Protein AF-A0A8D8S322-F1 (afdb_monomer_lite)

Foldseek 3Di:
DPDQEAEEAQVCVVCVVVVVVVCVVVVHDDHHYDHAYFEAAPVGHGDDPVDDDLDVVCVVVQVADPQLSVLLPCLFQFFAPPVDPDVADDGDDPVRCVVGGDPVGGDPYHHYHDCVCSLVSLLNVLVCCLPPNDPVSLVVLLVVLVVLLCVLPVPDDWDSDSVLSSVVSNVCSVPGSGSNVCCDLQNVLLGDFADPVLLVVDDLVLLPLLVVVLVLLVPDPDQALVSVPVSLVVSCVVVVHDSVSSQQNLCSLRRSDRDHDGSSHSRHSNDSVSSSVSSVVSVVVSVVVVVVVVVD

Radius of gyration: 27.79 Å; chains: 1; bounding box: 61×38×92 Å

InterPro domains:
  IPR008925 Aminoacyl-tRNA synthetase, class I, anticodon-binding superfamily [SSF48163] (94-283)
  IPR014729 Rossmann-like alpha/beta/alpha sandwich fold [G3DSA:3.40.50.620] (1-129)
  IPR020058 Glutamyl/glutaminyl-tRNA synthetase, class Ib, catalytic domain [PF00749] (1-114)
  IPR020751 Aminoacyl-tRNA synthetase, class I, anticodon-binding domain, subdomain 2 [G3DSA:1.10.10.350] (192-294)
  IPR045462 Aminoacyl-tRNA synthetase, class I, anticodon-binding [PF19269] (141-282)
  IPR049940 Glutamyl-Q tRNA(Asp) synthetase/Glutamate--tRNA ligase [PTHR43311] (1-284)

Structure (mmCIF, N/CA/C/O backbone):
data_AF-A0A8D8S322-F1
#
_entry.id   AF-A0A8D8S322-F1
#
loop_
_atom_site.group_PDB
_atom_site.id
_atom_site.type_symbol
_atom_site.label_atom_id
_atom_site.label_alt_id
_atom_site.label_comp_id
_atom_site.label_asym_id
_atom_site.label_entity_id
_atom_site.label_seq_id
_atom_site.pdbx_PDB_ins_code
_atom_site.Cartn_x
_atom_site.Cartn_y
_atom_site.Cartn_z
_atom_site.occupancy
_atom_site.B_iso_or_equiv
_atom_site.auth_seq_id
_atom_site.auth_comp_id
_atom_site.auth_asym_id
_atom_site.auth_atom_id
_atom_site.pdbx_PDB_model_num
ATOM 1 N N . MET A 1 1 ? -13.859 -10.428 39.438 1.00 91.06 1 MET A N 1
ATOM 2 C CA . MET A 1 1 ? -13.304 -9.471 38.452 1.00 91.06 1 MET A CA 1
ATOM 3 C C . MET A 1 1 ? -13.645 -8.008 38.759 1.00 91.06 1 MET A C 1
ATOM 5 O O . MET A 1 1 ? -12.957 -7.163 38.216 1.00 91.06 1 MET A O 1
ATOM 9 N N . ASN A 1 2 ? -14.634 -7.681 39.616 1.00 92.88 2 ASN A N 1
ATOM 10 C CA . ASN A 1 2 ? -14.935 -6.296 40.049 1.00 92.88 2 ASN A CA 1
ATOM 11 C C . ASN A 1 2 ? -15.046 -5.285 38.895 1.00 92.88 2 ASN A C 1
ATOM 13 O O . ASN A 1 2 ? -14.464 -4.204 38.933 1.00 92.88 2 ASN A O 1
ATOM 17 N N . ILE A 1 3 ? -15.781 -5.664 37.848 1.00 96.81 3 ILE A N 1
ATOM 18 C CA . ILE A 1 3 ? -15.959 -4.835 36.656 1.00 96.81 3 ILE A CA 1
ATOM 19 C C . ILE A 1 3 ? -16.652 -3.525 37.045 1.00 96.81 3 ILE A C 1
ATOM 21 O O . ILE A 1 3 ? -17.716 -3.559 37.659 1.00 96.81 3 ILE A O 1
ATOM 25 N N . SER A 1 4 ? -16.054 -2.388 36.682 1.00 96.75 4 SER A N 1
ATOM 26 C CA . SER A 1 4 ? -16.573 -1.047 36.991 1.00 96.75 4 SER A CA 1
ATOM 27 C C . SER A 1 4 ? -17.432 -0.462 35.866 1.00 96.75 4 SER A C 1
ATOM 29 O O . SER A 1 4 ? -18.393 0.259 36.136 1.00 96.75 4 SER A O 1
ATOM 31 N N . HIS A 1 5 ? -17.114 -0.799 34.612 1.00 96.31 5 HIS A N 1
ATOM 32 C CA . HIS A 1 5 ? -17.797 -0.324 33.410 1.00 96.31 5 HIS A CA 1
ATOM 33 C C . HIS A 1 5 ? -18.053 -1.494 32.458 1.00 96.31 5 HIS A C 1
ATOM 35 O O . HIS A 1 5 ? -17.174 -2.323 32.230 1.00 96.31 5 HIS A O 1
ATOM 41 N N . VAL A 1 6 ? -19.256 -1.555 31.896 1.00 96.12 6 VAL A N 1
ATOM 42 C CA . VAL A 1 6 ? -19.660 -2.545 30.896 1.00 96.12 6 VAL A CA 1
ATOM 43 C C . VAL A 1 6 ? -20.082 -1.803 29.637 1.00 96.12 6 VAL A C 1
ATOM 45 O O . VAL A 1 6 ? -21.172 -1.231 29.587 1.00 96.12 6 VAL A O 1
ATOM 48 N N . LEU A 1 7 ? -19.218 -1.834 28.623 1.00 93.88 7 LEU A N 1
ATOM 49 C CA . LEU A 1 7 ? -19.505 -1.350 27.275 1.00 93.88 7 LEU A CA 1
ATOM 50 C C . LEU A 1 7 ? -19.943 -2.547 26.429 1.00 93.88 7 LEU A C 1
ATOM 52 O O . LEU A 1 7 ? -19.224 -3.543 26.341 1.00 93.88 7 LEU A O 1
ATOM 56 N N . ARG A 1 8 ? -21.137 -2.488 25.840 1.00 94.12 8 ARG A N 1
ATOM 57 C CA . ARG A 1 8 ? -21.688 -3.585 25.024 1.00 94.12 8 ARG A CA 1
ATOM 58 C C . ARG A 1 8 ? -22.629 -3.063 23.950 1.00 94.12 8 ARG A C 1
ATOM 60 O O . ARG A 1 8 ? -23.122 -1.954 24.072 1.00 94.12 8 ARG A O 1
ATOM 67 N N . GLY A 1 9 ? -22.915 -3.866 22.929 1.00 91.56 9 GLY A N 1
ATOM 68 C CA . GLY A 1 9 ? -23.858 -3.478 21.876 1.00 91.56 9 GLY A CA 1
ATOM 69 C C . GLY A 1 9 ? -25.265 -3.170 22.407 1.00 91.56 9 GLY A C 1
ATOM 70 O O . GLY A 1 9 ? -25.725 -3.775 23.386 1.00 91.56 9 GLY A O 1
ATOM 71 N N . VAL A 1 10 ? -25.946 -2.226 21.757 1.00 93.00 10 VAL A N 1
ATOM 72 C CA . VAL A 1 10 ? -27.301 -1.763 22.096 1.00 93.00 10 VAL A CA 1
ATOM 73 C C . VAL A 1 10 ? -28.349 -2.876 22.073 1.00 93.00 10 VAL A C 1
ATOM 75 O O . VAL A 1 10 ? -29.334 -2.804 22.805 1.00 93.00 10 VAL A O 1
ATOM 78 N N . GLU A 1 11 ? -28.107 -3.983 21.365 1.00 91.38 11 GLU A N 1
ATOM 79 C CA . GLU A 1 11 ? -28.966 -5.172 21.430 1.00 91.38 11 GLU A CA 1
ATOM 80 C C . GLU A 1 11 ? -29.132 -5.727 22.857 1.00 91.38 11 GLU A C 1
ATOM 82 O O . GLU A 1 11 ? -30.150 -6.338 23.183 1.00 91.38 11 GLU A O 1
ATOM 87 N N . TRP A 1 12 ? -28.163 -5.478 23.741 1.00 95.00 12 TRP A N 1
ATOM 88 C CA . TRP A 1 12 ? -28.201 -5.914 25.133 1.00 95.00 12 TRP A CA 1
ATOM 89 C C . TRP A 1 12 ? -28.866 -4.901 26.069 1.00 95.00 12 TRP A C 1
ATOM 91 O O . TRP A 1 12 ? -28.942 -5.137 27.276 1.00 95.00 12 TRP A O 1
ATOM 101 N N . GLN A 1 13 ? -29.356 -3.768 25.562 1.00 95.00 13 GLN A N 1
ATOM 102 C CA . GLN A 1 13 ? -29.990 -2.745 26.393 1.00 95.00 13 GLN A CA 1
ATOM 103 C C . GLN A 1 13 ? -31.206 -3.297 27.136 1.00 95.00 13 GLN A C 1
ATOM 105 O O . GLN A 1 13 ? -31.307 -3.118 28.353 1.00 95.00 13 GLN A O 1
ATOM 110 N N . ILE A 1 14 ? -32.035 -4.084 26.447 1.00 94.94 14 ILE A N 1
ATOM 111 C CA . ILE A 1 14 ? -33.256 -4.701 26.985 1.00 94.94 14 ILE A CA 1
ATOM 112 C C . ILE A 1 14 ? -32.956 -5.625 28.179 1.00 94.94 14 ILE A C 1
ATOM 114 O O . ILE A 1 14 ? -33.753 -5.713 29.112 1.00 94.94 14 ILE A O 1
ATOM 118 N N . SER A 1 15 ? -31.798 -6.298 28.205 1.00 96.81 15 SER A N 1
ATOM 119 C CA . SER A 1 15 ? -31.434 -7.204 29.308 1.00 96.81 15 SER A CA 1
ATOM 120 C C . SER A 1 15 ? -30.826 -6.493 30.521 1.00 96.81 15 SER A C 1
ATOM 122 O O . SER A 1 15 ? -30.693 -7.101 31.584 1.00 96.81 15 SER A O 1
ATOM 124 N N . THR A 1 16 ? -30.470 -5.210 30.404 1.00 97.19 16 THR A N 1
ATOM 125 C CA . THR A 1 16 ? -29.796 -4.453 31.476 1.00 97.19 16 THR A CA 1
ATOM 126 C C . THR A 1 16 ? -30.646 -4.364 32.738 1.00 97.19 16 THR A C 1
ATOM 128 O O . THR A 1 16 ? -30.125 -4.532 33.836 1.00 97.19 16 THR A O 1
ATOM 131 N N . THR A 1 17 ? -31.961 -4.182 32.598 1.00 96.06 17 THR A N 1
ATOM 132 C CA . THR A 1 17 ? -32.891 -4.135 33.737 1.00 96.06 17 THR A CA 1
ATOM 133 C C . THR A 1 17 ? -32.863 -5.436 34.538 1.00 96.06 17 THR A C 1
ATOM 135 O O . THR A 1 17 ? -32.777 -5.400 35.764 1.00 96.06 17 THR A O 1
ATOM 138 N N . LYS A 1 18 ? -32.825 -6.588 33.856 1.00 97.25 18 LYS A N 1
ATOM 139 C CA . LYS A 1 18 ? -32.681 -7.906 34.493 1.00 97.25 18 LYS A CA 1
ATOM 140 C C . LYS A 1 18 ? -31.352 -8.022 35.237 1.00 97.25 18 LYS A C 1
ATOM 142 O O . LYS A 1 18 ? -31.334 -8.472 36.377 1.00 97.25 18 LYS A O 1
ATOM 147 N N . HIS A 1 19 ? -30.252 -7.574 34.630 1.00 97.00 19 HIS A N 1
ATOM 148 C CA . HIS A 1 19 ? -28.936 -7.602 35.274 1.00 97.00 19 HIS A CA 1
ATOM 149 C C . HIS A 1 19 ? -28.926 -6.744 36.546 1.00 97.00 19 HIS A C 1
ATOM 151 O O . HIS A 1 19 ? -28.475 -7.211 37.585 1.00 97.00 19 HIS A O 1
ATOM 157 N N . ILE A 1 20 ? -29.486 -5.530 36.502 1.00 97.00 20 ILE A N 1
ATOM 158 C CA . ILE A 1 20 ? -29.587 -4.642 37.672 1.00 97.00 20 ILE A CA 1
ATOM 159 C C . ILE A 1 20 ? -30.370 -5.309 38.813 1.00 97.00 20 ILE A C 1
ATOM 161 O O . ILE A 1 20 ? -29.964 -5.202 39.968 1.00 97.00 20 ILE A O 1
ATOM 165 N N . LEU A 1 21 ? -31.466 -6.016 38.515 1.00 97.50 21 LEU A N 1
ATOM 166 C CA . LEU A 1 21 ? -32.222 -6.759 39.531 1.00 97.50 21 LEU A CA 1
ATOM 167 C C . LEU A 1 21 ? -31.395 -7.889 40.158 1.00 97.50 21 LEU A C 1
ATOM 169 O O . LEU A 1 21 ? -31.464 -8.081 41.368 1.00 97.50 21 LEU A O 1
ATOM 173 N N . ILE A 1 22 ? -30.578 -8.586 39.366 1.00 97.81 22 ILE A N 1
ATOM 174 C CA . ILE A 1 22 ? -29.665 -9.624 39.865 1.00 97.81 22 ILE A CA 1
ATOM 175 C C . ILE A 1 22 ? -28.613 -9.014 40.803 1.00 97.81 22 ILE A C 1
ATOM 177 O O . ILE A 1 22 ? -28.421 -9.528 41.902 1.00 97.81 22 ILE A O 1
ATOM 181 N N . TYR A 1 23 ? -27.985 -7.891 40.426 1.00 97.69 23 TYR A N 1
ATOM 182 C CA . TYR A 1 23 ? -27.053 -7.174 41.309 1.00 97.69 23 TYR A CA 1
ATOM 183 C C . TYR A 1 23 ? -27.718 -6.809 42.642 1.00 97.69 23 TYR A C 1
ATOM 185 O O . TYR A 1 23 ? -27.159 -7.085 43.700 1.00 97.69 23 TYR A O 1
ATOM 193 N N . LYS A 1 24 ? -28.947 -6.276 42.602 1.00 97.00 24 LYS A N 1
ATOM 194 C CA . LYS A 1 24 ? -29.718 -5.949 43.811 1.00 97.00 24 LYS A CA 1
ATOM 195 C C . LYS A 1 24 ? -30.016 -7.176 44.674 1.00 97.00 24 LYS A C 1
ATOM 197 O O . LYS A 1 24 ? -29.873 -7.089 45.888 1.00 97.00 24 LYS A O 1
ATOM 202 N N . ALA A 1 25 ? -30.399 -8.302 44.071 1.00 98.31 25 ALA A N 1
ATOM 203 C CA . ALA A 1 25 ? -30.714 -9.533 44.797 1.00 98.31 25 ALA A CA 1
ATOM 204 C C . ALA A 1 25 ? -29.508 -10.081 45.575 1.00 98.31 25 ALA A C 1
ATOM 206 O O . ALA A 1 25 ? -29.666 -10.585 46.682 1.00 98.31 25 ALA A O 1
ATOM 207 N N . PHE A 1 26 ? -28.303 -9.931 45.023 1.00 97.81 26 PHE A N 1
ATOM 208 C CA . PHE A 1 26 ? -27.061 -10.305 45.700 1.00 97.81 26 PHE A CA 1
ATOM 209 C C . PHE A 1 26 ? -26.483 -9.204 46.606 1.00 97.81 26 PHE A C 1
ATOM 211 O O . PHE A 1 26 ? -25.433 -9.407 47.212 1.00 97.81 26 PHE A O 1
ATOM 218 N N . GLY A 1 27 ? -27.137 -8.040 46.712 1.00 97.44 27 GLY A N 1
ATOM 219 C CA . GLY A 1 27 ? -26.631 -6.902 47.488 1.00 97.44 27 GLY A CA 1
ATOM 220 C C . GLY A 1 27 ? -25.365 -6.270 46.898 1.00 97.44 27 GLY A C 1
ATOM 221 O O . GLY A 1 27 ? -24.558 -5.698 47.626 1.00 97.44 27 GLY A O 1
ATOM 222 N N . TRP A 1 28 ? -25.155 -6.395 45.587 1.00 97.44 28 TRP A N 1
ATOM 223 C CA . TRP A 1 28 ? -23.981 -5.883 44.883 1.00 97.44 28 TRP A CA 1
ATOM 224 C C . TRP A 1 28 ? -24.264 -4.549 44.189 1.00 97.44 28 TRP A C 1
ATOM 226 O O . TRP A 1 28 ? -25.360 -4.305 43.683 1.00 97.44 28 TRP A O 1
ATOM 236 N N . ASN A 1 29 ? -23.231 -3.711 44.080 1.00 96.06 29 ASN A N 1
ATOM 237 C CA . ASN A 1 29 ? -23.294 -2.490 43.281 1.00 96.06 29 ASN A CA 1
ATOM 238 C C . ASN A 1 29 ? -23.127 -2.827 41.790 1.00 96.06 29 ASN A C 1
ATOM 240 O O . ASN A 1 29 ? -22.116 -3.435 41.423 1.00 96.06 29 ASN A O 1
ATOM 244 N N . PRO A 1 30 ? -24.083 -2.455 40.919 1.00 96.81 30 PRO A N 1
ATOM 245 C CA . PRO A 1 30 ? -23.944 -2.687 39.488 1.00 96.81 30 PRO A CA 1
ATOM 246 C C . PRO A 1 30 ? -22.848 -1.791 38.882 1.00 96.81 30 PRO A C 1
ATOM 248 O O . PRO A 1 30 ? -22.641 -0.670 39.357 1.00 96.81 30 PRO A O 1
ATOM 251 N N . PRO A 1 31 ? -22.173 -2.239 37.807 1.00 97.25 31 PRO A N 1
ATOM 252 C CA . PRO A 1 31 ? -21.260 -1.393 37.048 1.00 97.25 31 PRO A CA 1
ATOM 253 C C . PRO A 1 31 ? -22.019 -0.283 36.315 1.00 97.25 31 PRO A C 1
ATOM 255 O O . PRO A 1 31 ? -23.235 -0.355 36.115 1.00 97.25 31 PRO A O 1
ATOM 258 N N . LYS A 1 32 ? -21.283 0.717 35.826 1.00 96.06 32 LYS A N 1
ATOM 259 C CA . LYS A 1 32 ? -21.826 1.653 34.837 1.00 96.06 32 LYS A CA 1
ATOM 260 C C . LYS A 1 32 ? -21.990 0.929 33.502 1.00 96.06 32 LYS A C 1
ATOM 262 O O . LYS A 1 32 ? -21.064 0.265 33.044 1.00 96.06 32 LYS A O 1
ATOM 267 N N . PHE A 1 33 ? -23.154 1.059 32.876 1.00 95.38 33 PHE A N 1
ATOM 268 C CA . PHE A 1 33 ? -23.424 0.474 31.564 1.00 95.38 33 PHE A CA 1
ATOM 269 C C . PHE A 1 33 ? -23.369 1.550 30.483 1.00 95.38 33 PHE A C 1
ATOM 271 O O . PHE A 1 33 ? -23.924 2.629 30.668 1.00 95.38 33 PHE A O 1
ATOM 278 N N . ALA A 1 34 ? -22.744 1.223 29.356 1.00 93.25 34 ALA A N 1
ATOM 279 C CA . ALA A 1 34 ? -22.799 2.002 28.127 1.00 93.25 34 ALA A CA 1
ATOM 280 C C . ALA A 1 34 ? -23.154 1.071 26.960 1.00 93.25 34 ALA A C 1
ATOM 282 O O . ALA A 1 34 ? -22.600 -0.027 26.825 1.00 93.25 34 ALA A O 1
ATOM 283 N N . HIS A 1 35 ? -24.113 1.500 26.142 1.00 93.12 35 HIS A N 1
ATOM 284 C CA . HIS A 1 35 ? -24.676 0.705 25.056 1.00 93.12 35 HIS A CA 1
ATOM 285 C C . HIS A 1 35 ? -24.273 1.300 23.714 1.00 93.12 35 HIS A C 1
ATOM 287 O O . HIS A 1 35 ? -24.785 2.340 23.319 1.00 93.12 35 HIS A O 1
ATOM 293 N N . LEU A 1 36 ? -23.337 0.642 23.038 1.00 91.31 36 LEU A N 1
ATOM 294 C CA . LEU A 1 36 ? -22.763 1.106 21.781 1.00 91.31 36 LEU A CA 1
ATOM 295 C C . LEU A 1 36 ? -23.751 0.872 20.627 1.00 91.31 36 LEU A C 1
ATOM 297 O O . LEU A 1 36 ? -24.344 -0.215 20.557 1.00 91.31 36 LEU A O 1
ATOM 301 N N . PRO A 1 37 ? -23.933 1.845 19.720 1.00 89.19 37 PRO A N 1
ATOM 302 C CA . PRO A 1 37 ? -24.841 1.701 18.591 1.00 89.19 37 PRO A CA 1
ATOM 303 C C . PRO A 1 37 ? -24.357 0.627 17.607 1.00 89.19 37 PRO A C 1
ATOM 305 O O . PRO A 1 37 ? -23.216 0.163 17.654 1.00 89.19 37 PRO A O 1
ATOM 308 N N . LEU A 1 38 ? -25.235 0.219 16.690 1.00 89.31 38 LEU A N 1
ATOM 309 C CA . LE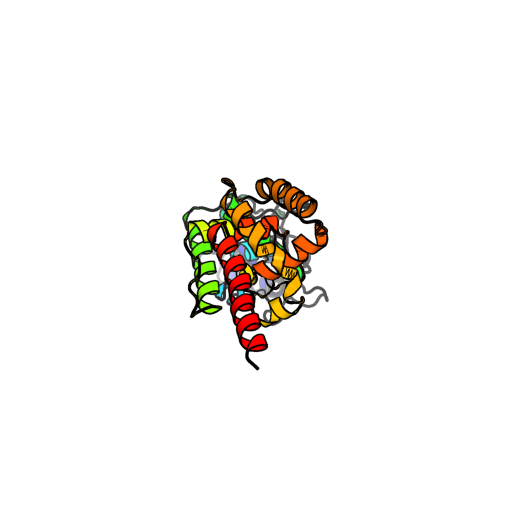U A 1 38 ? -24.898 -0.799 15.700 1.00 89.31 38 LEU A CA 1
ATOM 310 C C . LEU A 1 38 ? -24.081 -0.217 14.544 1.00 89.31 38 LEU A C 1
ATOM 312 O O . LEU A 1 38 ? -24.321 0.896 14.073 1.00 89.31 38 LEU A O 1
ATOM 316 N N . LEU A 1 39 ? -23.180 -1.042 14.019 1.00 87.19 39 LEU A N 1
ATOM 317 C CA . LEU A 1 39 ? -22.643 -0.866 12.677 1.00 87.19 39 LEU A CA 1
ATOM 318 C C . LEU A 1 39 ? -23.604 -1.502 11.670 1.00 87.19 39 LEU A C 1
ATOM 320 O O . LEU A 1 39 ? -24.051 -2.645 11.836 1.00 87.19 39 LEU A O 1
ATOM 324 N N . LEU A 1 40 ? -23.937 -0.745 10.633 1.00 88.38 40 LEU A N 1
ATOM 325 C CA . LEU A 1 40 ? -24.871 -1.123 9.583 1.00 88.38 40 LEU A CA 1
ATOM 326 C C . LEU A 1 40 ? -24.141 -1.231 8.248 1.00 88.38 40 LEU A C 1
ATOM 328 O O . LEU A 1 40 ? -23.197 -0.498 7.974 1.00 88.38 40 LEU A O 1
ATOM 332 N N . ASN A 1 41 ? -24.631 -2.104 7.387 1.00 86.50 41 ASN A N 1
ATOM 333 C CA . ASN A 1 41 ? -24.283 -2.127 5.976 1.00 86.50 41 ASN A CA 1
ATOM 334 C C . ASN A 1 41 ? -24.853 -0.880 5.272 1.00 86.50 41 ASN A C 1
ATOM 336 O O . ASN A 1 41 ? -25.769 -0.218 5.773 1.00 86.50 41 ASN A O 1
ATOM 340 N N . LEU A 1 42 ? -24.385 -0.592 4.055 1.00 86.75 42 LEU A N 1
ATOM 341 C CA . LEU A 1 42 ? -24.898 0.521 3.241 1.00 86.75 42 LEU A CA 1
ATOM 342 C C . LEU A 1 42 ? -26.421 0.450 3.004 1.00 86.75 42 LEU A C 1
ATOM 344 O O . LEU A 1 42 ? -27.111 1.477 3.036 1.00 86.75 42 LEU A O 1
ATOM 348 N N . ASN A 1 43 ? -26.955 -0.768 2.859 1.00 88.81 43 ASN A N 1
ATOM 349 C CA . ASN A 1 43 ? -28.387 -1.061 2.716 1.00 88.81 43 ASN A CA 1
ATOM 350 C C . ASN A 1 43 ? -29.193 -0.918 4.033 1.00 88.81 43 ASN A C 1
ATOM 352 O O . ASN A 1 43 ? -30.408 -1.083 4.020 1.00 88.81 43 ASN A O 1
ATOM 356 N N . GLY A 1 44 ? -28.539 -0.623 5.163 1.00 86.81 44 GLY A N 1
ATOM 357 C CA . GLY A 1 44 ? -29.164 -0.448 6.476 1.00 86.81 44 GLY A CA 1
ATOM 358 C C . GLY A 1 44 ? -29.341 -1.725 7.304 1.00 86.81 44 GLY A C 1
ATOM 359 O O . GLY A 1 44 ? -29.774 -1.627 8.450 1.00 86.81 44 GLY A O 1
ATOM 360 N N . THR A 1 45 ? -28.997 -2.911 6.790 1.00 87.50 45 THR A N 1
ATOM 361 C CA . THR A 1 45 ? -29.015 -4.142 7.600 1.00 87.50 45 THR A CA 1
ATOM 362 C C . THR A 1 45 ? -27.837 -4.183 8.571 1.00 87.50 45 THR A C 1
ATOM 364 O O . THR A 1 45 ? -26.820 -3.535 8.342 1.00 87.50 45 THR A O 1
ATOM 367 N N . LYS A 1 46 ? -27.934 -4.962 9.657 1.00 85.19 46 LYS A N 1
ATOM 368 C CA . LYS A 1 46 ? -26.821 -5.137 10.609 1.00 85.19 46 LYS A CA 1
ATOM 369 C C . LYS A 1 46 ? -25.573 -5.659 9.882 1.00 85.19 46 LYS A C 1
ATOM 371 O O . LYS A 1 46 ? -25.669 -6.603 9.093 1.00 85.19 46 LYS A O 1
ATOM 376 N N . LEU A 1 47 ? -24.409 -5.066 10.152 1.00 81.06 47 LEU A N 1
ATOM 377 C CA . LEU A 1 47 ? -23.130 -5.585 9.663 1.00 81.06 47 LEU A CA 1
ATOM 378 C C . LEU A 1 47 ? -22.922 -6.995 10.234 1.00 81.06 47 LEU A C 1
ATOM 380 O O . LEU A 1 47 ? -23.035 -7.211 11.444 1.00 81.06 47 LEU A O 1
ATOM 384 N N . SER A 1 48 ? -22.679 -7.977 9.367 1.00 70.81 48 SER A N 1
ATOM 385 C CA . SER A 1 48 ? -22.543 -9.380 9.767 1.00 70.81 48 SER A CA 1
ATOM 386 C C . SER A 1 48 ? -21.227 -9.964 9.266 1.00 70.81 48 SER A C 1
ATOM 388 O O . SER A 1 48 ? -20.769 -9.617 8.182 1.00 70.81 48 SER A O 1
ATOM 390 N N . LYS A 1 49 ? -20.662 -10.915 10.022 1.00 61.56 49 LYS A N 1
ATOM 391 C CA . LYS A 1 49 ? -19.399 -11.616 9.703 1.00 61.56 49 LYS A CA 1
ATOM 392 C C . LYS A 1 49 ? -19.371 -12.304 8.329 1.00 61.56 49 LYS A C 1
ATOM 394 O O . LYS A 1 49 ? -18.323 -12.762 7.908 1.00 61.56 49 LYS A O 1
ATOM 399 N N . ARG A 1 50 ? -20.523 -12.454 7.667 1.00 59.56 50 ARG A N 1
ATOM 400 C CA . ARG A 1 50 ? -20.658 -13.165 6.387 1.00 59.56 50 ARG A CA 1
ATOM 401 C C . ARG A 1 50 ? -20.596 -12.237 5.173 1.00 59.56 50 ARG A C 1
ATOM 403 O O . ARG A 1 50 ? -20.761 -12.710 4.056 1.00 59.56 50 ARG A O 1
ATOM 410 N N . GLN A 1 51 ? -20.421 -10.934 5.384 1.00 51.16 51 GLN A N 1
ATOM 411 C CA . GLN A 1 51 ? -20.411 -9.933 4.323 1.00 51.16 51 GLN A CA 1
ATOM 412 C C . GLN A 1 51 ? -19.077 -9.177 4.309 1.00 51.16 51 GLN A C 1
ATOM 414 O O . GLN A 1 51 ? -18.965 -8.105 4.894 1.00 51.16 51 GLN A O 1
ATOM 419 N N . GLY A 1 52 ? -18.101 -9.742 3.593 1.00 55.47 52 GLY A N 1
ATOM 420 C CA . GLY A 1 52 ? -16.974 -9.002 3.020 1.00 55.47 52 GLY A CA 1
ATOM 421 C C . GLY A 1 52 ? -15.651 -9.008 3.791 1.00 55.47 52 GLY A C 1
ATOM 422 O O . GLY A 1 52 ? -15.588 -9.327 4.977 1.00 55.47 52 GLY A O 1
ATOM 423 N N . ASP A 1 53 ? -14.627 -8.610 3.035 1.00 55.50 53 ASP A N 1
ATOM 424 C CA . ASP A 1 53 ? -13.159 -8.652 3.182 1.00 55.50 53 ASP A CA 1
ATOM 425 C C . ASP A 1 53 ? -12.537 -8.051 4.464 1.00 55.50 53 ASP A C 1
ATOM 427 O O . ASP A 1 53 ? -11.339 -7.812 4.514 1.00 55.50 53 ASP A O 1
ATOM 431 N N . MET A 1 54 ? -13.308 -7.797 5.524 1.00 63.84 54 MET A N 1
ATOM 432 C CA . MET A 1 54 ? -12.829 -7.241 6.803 1.00 63.84 54 MET A CA 1
ATOM 433 C C . MET A 1 54 ? -12.777 -8.323 7.883 1.00 63.84 54 MET A C 1
ATOM 435 O O . MET A 1 54 ? -13.385 -8.206 8.953 1.00 63.84 54 MET A O 1
ATOM 439 N N . SER A 1 55 ? -12.121 -9.431 7.563 1.00 68.62 55 SER A N 1
ATOM 440 C CA . SER A 1 55 ? -12.066 -10.615 8.410 1.00 68.62 55 SER A CA 1
ATOM 441 C C . SER A 1 55 ? -10.715 -10.732 9.121 1.00 68.62 55 SER A C 1
ATOM 443 O O . SER A 1 55 ? -9.713 -10.137 8.720 1.00 68.62 55 SER A O 1
ATOM 445 N N . VAL A 1 56 ? -10.677 -11.501 10.212 1.00 70.00 56 VAL A N 1
ATOM 446 C CA . VAL A 1 56 ? -9.406 -11.820 10.889 1.00 70.00 56 VAL A CA 1
ATOM 447 C C . VAL A 1 56 ? -8.540 -12.687 9.973 1.00 70.00 56 VAL A C 1
ATOM 449 O O . VAL A 1 56 ? -7.316 -12.632 10.029 1.00 70.00 56 VAL A O 1
ATOM 452 N N . GLU A 1 57 ? -9.180 -13.457 9.100 1.00 74.81 57 GLU A N 1
ATOM 453 C CA . GLU A 1 57 ? -8.557 -14.266 8.067 1.00 74.81 57 GLU A CA 1
ATOM 454 C C . GLU A 1 57 ? -7.799 -13.393 7.056 1.00 74.81 57 GLU A C 1
ATOM 456 O O . GLU A 1 57 ? -6.631 -13.670 6.816 1.00 74.81 57 GLU A O 1
ATOM 461 N N . ALA A 1 58 ? -8.382 -12.284 6.585 1.00 72.19 58 ALA A N 1
ATOM 462 C CA . ALA A 1 58 ? -7.707 -11.336 5.690 1.00 72.19 58 ALA A CA 1
ATOM 463 C C . ALA A 1 58 ? -6.479 -10.673 6.349 1.00 72.19 58 ALA A C 1
ATOM 465 O O . ALA A 1 58 ? -5.458 -10.446 5.701 1.00 72.19 58 ALA A O 1
ATOM 466 N N . ILE A 1 59 ? -6.529 -10.421 7.665 1.00 73.69 59 ILE A N 1
ATOM 467 C CA . ILE A 1 59 ? -5.340 -10.001 8.428 1.00 73.69 59 ILE A CA 1
ATOM 468 C C . ILE A 1 59 ? -4.298 -11.124 8.466 1.00 73.69 59 ILE A C 1
ATOM 470 O O . ILE A 1 59 ? -3.112 -10.886 8.249 1.00 73.69 59 ILE A O 1
ATOM 474 N N . ARG A 1 60 ? -4.729 -12.359 8.748 1.00 70.44 60 ARG A N 1
ATOM 475 C CA . ARG A 1 60 ? -3.838 -13.524 8.840 1.00 70.44 60 ARG A CA 1
ATOM 476 C C . ARG A 1 60 ? -3.151 -13.833 7.510 1.00 70.44 60 ARG A C 1
ATOM 478 O O . ARG A 1 60 ? -2.020 -14.304 7.511 1.00 70.44 60 ARG A O 1
ATOM 485 N N . GLU A 1 61 ? -3.838 -13.590 6.403 1.00 74.06 61 GLU A N 1
ATOM 486 C CA . GLU A 1 61 ? -3.354 -13.810 5.038 1.00 74.06 61 GLU A CA 1
ATOM 487 C C . GLU A 1 61 ? -2.492 -12.645 4.521 1.00 74.06 61 GLU A C 1
ATOM 489 O O . GLU A 1 61 ? -1.938 -12.729 3.429 1.00 74.06 61 GLU A O 1
ATOM 494 N N . GLY A 1 62 ? -2.306 -11.589 5.324 1.00 70.94 62 GLY A N 1
ATOM 495 C CA . GLY A 1 62 ? -1.456 -10.447 4.981 1.00 70.94 62 GLY A CA 1
ATOM 496 C C . GLY A 1 62 ? -2.102 -9.462 4.005 1.00 70.94 62 GLY A C 1
ATOM 497 O O . GLY A 1 62 ? -1.431 -8.559 3.509 1.00 70.94 62 GLY A O 1
ATOM 498 N N . GLU A 1 63 ? -3.402 -9.600 3.743 1.00 78.31 63 GLU A N 1
ATOM 499 C CA . GLU A 1 63 ? -4.143 -8.691 2.869 1.00 78.31 63 GLU A CA 1
ATOM 500 C C . GLU A 1 63 ? -4.471 -7.364 3.563 1.00 78.31 63 GLU A C 1
ATOM 502 O O . GLU A 1 63 ? -4.576 -6.325 2.906 1.00 78.31 63 GLU A O 1
ATOM 507 N N . LEU A 1 64 ? -4.603 -7.389 4.895 1.00 86.50 64 LEU A N 1
ATOM 508 C CA . LEU A 1 64 ? -4.944 -6.232 5.719 1.00 86.50 64 LEU A CA 1
ATOM 509 C C . LEU A 1 64 ? -3.970 -6.029 6.878 1.00 86.50 64 LEU A C 1
ATOM 511 O O . LEU A 1 64 ? -3.713 -6.938 7.669 1.00 86.50 64 LEU A O 1
ATOM 515 N N . PHE A 1 65 ? -3.513 -4.792 7.058 1.00 91.50 65 PHE A N 1
ATOM 516 C CA . PHE A 1 65 ? -2.770 -4.399 8.245 1.00 91.50 65 PHE A CA 1
ATOM 517 C C . PHE A 1 65 ? -3.707 -4.327 9.463 1.00 91.50 65 PHE A C 1
ATOM 519 O O . PHE A 1 65 ? -4.749 -3.664 9.402 1.00 91.50 65 PHE A O 1
ATOM 526 N N . PRO A 1 66 ? -3.332 -4.919 10.615 1.00 91.00 66 PRO A N 1
ATOM 527 C CA . PRO A 1 66 ? -4.134 -4.836 11.834 1.00 91.00 66 PRO A CA 1
ATOM 528 C C . PRO A 1 66 ? -4.445 -3.392 12.248 1.00 91.00 66 PRO A C 1
ATOM 530 O O . PRO A 1 66 ? -5.585 -3.073 12.582 1.00 91.00 66 PRO A O 1
ATOM 533 N N . ASN A 1 67 ? -3.450 -2.498 12.178 1.00 92.38 67 ASN A N 1
ATOM 534 C CA . ASN A 1 67 ? -3.622 -1.094 12.551 1.00 92.38 67 ASN A CA 1
ATOM 535 C C . ASN A 1 67 ? -4.560 -0.349 11.584 1.00 92.38 67 ASN A C 1
ATOM 537 O O . ASN A 1 67 ? -5.339 0.498 12.024 1.00 92.38 67 ASN A O 1
ATOM 541 N N . ALA A 1 68 ? -4.558 -0.712 10.294 1.00 92.25 68 ALA A N 1
ATOM 542 C CA . ALA A 1 68 ? -5.517 -0.198 9.319 1.00 92.25 68 ALA A CA 1
ATOM 543 C C . ALA A 1 68 ? -6.951 -0.572 9.704 1.00 92.25 68 ALA A C 1
ATOM 545 O O . ALA A 1 68 ? -7.816 0.301 9.717 1.00 92.25 68 ALA A O 1
ATOM 546 N N . LEU A 1 69 ? -7.202 -1.835 10.075 1.00 89.62 69 LEU A N 1
ATOM 547 C CA . LEU A 1 69 ? -8.536 -2.268 10.504 1.00 89.62 69 LEU A CA 1
ATOM 548 C C . LEU A 1 69 ? -8.985 -1.537 11.774 1.00 89.62 69 LEU A C 1
ATOM 550 O O . LEU A 1 69 ? -10.134 -1.107 11.859 1.00 89.62 69 LEU A O 1
ATOM 554 N N . VAL A 1 70 ? -8.093 -1.376 12.756 1.00 90.88 70 VAL A N 1
ATOM 555 C CA . VAL A 1 70 ? -8.423 -0.638 13.981 1.00 90.88 70 VAL A CA 1
ATOM 556 C C . VAL A 1 70 ? -8.821 0.798 13.650 1.00 90.88 70 VAL A C 1
ATOM 558 O O . VAL A 1 70 ? -9.896 1.230 14.059 1.00 90.88 70 VAL A O 1
ATOM 561 N N . ASN A 1 71 ? -8.005 1.516 12.874 1.00 91.38 71 ASN A N 1
ATOM 562 C CA . ASN A 1 71 ? -8.303 2.902 12.504 1.00 91.38 71 ASN A CA 1
ATOM 563 C C . ASN A 1 71 ? -9.569 3.013 11.643 1.00 91.38 71 ASN A C 1
ATOM 565 O O . ASN A 1 71 ? -10.336 3.969 11.771 1.00 91.38 71 ASN A O 1
ATOM 569 N N . PHE A 1 72 ? -9.816 2.022 10.783 1.00 88.88 72 PHE A N 1
ATOM 570 C CA . PHE A 1 72 ? -11.055 1.930 10.024 1.00 88.88 72 PHE A CA 1
ATOM 571 C C . PHE A 1 72 ? -12.247 1.866 10.976 1.00 88.88 72 PHE A C 1
ATOM 573 O O . PHE A 1 72 ? -13.148 2.692 10.875 1.00 88.88 72 PHE A O 1
ATOM 580 N N . VAL A 1 73 ? -12.223 0.959 11.959 1.00 86.06 73 VAL A N 1
ATOM 581 C CA . VAL A 1 73 ? -13.299 0.818 12.951 1.00 86.06 73 VAL A CA 1
ATOM 582 C C . VAL A 1 73 ? -13.481 2.090 13.779 1.00 86.06 73 VAL A C 1
ATOM 584 O O . VAL A 1 73 ? -14.621 2.487 13.997 1.00 86.06 73 VAL A O 1
ATOM 587 N N . THR A 1 74 ? -12.404 2.765 14.193 1.00 87.12 74 THR A N 1
ATOM 588 C CA . THR A 1 74 ? -12.495 4.007 14.987 1.00 87.12 74 THR A CA 1
ATOM 5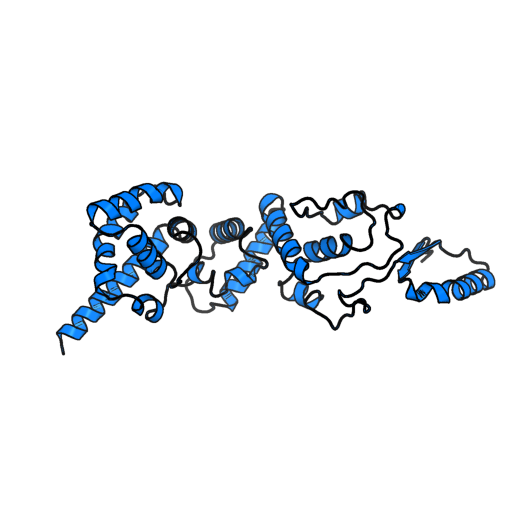89 C C . THR A 1 74 ? -13.116 5.172 14.221 1.00 87.12 74 THR A C 1
ATOM 591 O O . THR A 1 74 ? -13.617 6.115 14.829 1.00 87.12 74 THR A O 1
ATOM 594 N N . ASN A 1 75 ? -13.130 5.110 12.887 1.00 83.94 75 ASN A N 1
ATOM 595 C CA . ASN A 1 75 ? -13.815 6.101 12.063 1.00 83.94 75 ASN A CA 1
ATOM 596 C C . ASN A 1 75 ? -15.350 5.956 12.114 1.00 83.94 75 ASN A C 1
ATOM 598 O O . ASN A 1 75 ? -16.081 6.841 11.666 1.00 83.94 75 ASN A O 1
ATOM 602 N N . PHE A 1 76 ? -15.857 4.854 12.675 1.00 83.56 76 PHE A N 1
ATOM 603 C CA . PHE A 1 76 ? -17.280 4.601 12.858 1.00 83.56 76 PHE A CA 1
ATOM 604 C C . PHE A 1 76 ? -17.640 4.611 14.345 1.00 83.56 76 PHE A C 1
ATOM 606 O O . PHE A 1 76 ? -16.940 4.065 15.189 1.00 83.56 76 PHE A O 1
ATOM 613 N N . GLY A 1 77 ? -18.787 5.203 14.681 1.00 76.88 77 GLY A N 1
ATOM 614 C CA . GLY A 1 77 ? -19.310 5.164 16.051 1.00 76.88 77 GLY A CA 1
ATOM 615 C C . GLY A 1 77 ? -18.773 6.237 17.001 1.00 76.88 77 GLY A C 1
ATOM 616 O O . GLY A 1 77 ? -19.325 6.369 18.083 1.00 76.88 77 GLY A O 1
ATOM 617 N N . GLY A 1 78 ? -17.816 7.071 16.596 1.00 82.69 78 GLY A N 1
ATOM 618 C CA . GLY A 1 78 ? -17.405 8.242 17.377 1.00 82.69 78 GLY A CA 1
ATOM 619 C C . GLY A 1 78 ? -16.228 7.986 18.319 1.00 82.69 78 GLY A C 1
ATOM 620 O O . GLY A 1 78 ? -15.478 7.028 18.150 1.00 82.69 78 GLY A O 1
ATOM 621 N N . GLY A 1 79 ? -16.090 8.831 19.338 1.00 86.88 79 GLY A N 1
ATOM 622 C CA . GLY A 1 79 ? -15.119 8.654 20.423 1.00 86.88 79 GLY A CA 1
ATOM 623 C C . GLY A 1 79 ? -13.829 9.460 20.276 1.00 86.88 79 GLY A C 1
ATOM 624 O O . GLY A 1 79 ? -12.963 9.373 21.141 1.00 86.88 79 GLY A O 1
ATOM 625 N N . PHE A 1 80 ? -13.689 10.245 19.206 1.00 87.62 80 PHE A N 1
ATOM 626 C CA . PHE A 1 80 ? -12.478 11.007 18.907 1.00 87.62 80 PHE A CA 1
ATOM 627 C C . PHE A 1 80 ? -12.843 12.412 18.416 1.00 87.62 80 PHE A C 1
ATOM 629 O O . PHE A 1 80 ? -13.764 12.583 17.623 1.00 87.62 80 PHE A O 1
ATOM 636 N N . HIS A 1 81 ? -12.117 13.437 18.872 1.00 72.88 81 HIS A N 1
ATOM 637 C CA . HIS A 1 81 ? -12.363 14.828 18.458 1.00 72.88 81 HIS A CA 1
ATOM 638 C C . HIS A 1 81 ? -12.045 15.078 16.979 1.00 72.88 81 HIS A C 1
ATOM 640 O O . HIS A 1 81 ? -12.618 15.973 16.358 1.00 72.88 81 HIS A O 1
ATOM 646 N N . ASP A 1 82 ? -11.131 14.287 16.421 1.00 63.34 82 ASP A N 1
ATOM 647 C CA . ASP A 1 82 ? -10.620 14.452 15.068 1.00 63.34 82 ASP A CA 1
ATOM 648 C C . ASP A 1 82 ? -11.425 13.599 14.077 1.00 63.34 82 ASP A C 1
ATOM 650 O O . ASP A 1 82 ? -10.907 12.728 13.389 1.00 63.34 82 ASP A O 1
ATOM 654 N N . HIS A 1 83 ? -12.734 13.851 13.985 1.00 55.06 83 HIS A N 1
ATOM 655 C CA . HIS A 1 83 ? -13.535 13.392 12.842 1.00 55.06 83 HIS A CA 1
ATOM 656 C C . HIS A 1 83 ? -13.311 14.274 11.610 1.00 55.06 83 HIS A C 1
ATOM 658 O O . HIS A 1 83 ? -14.212 14.439 10.777 1.00 55.06 83 HIS A O 1
ATOM 664 N N . GLN A 1 84 ? -12.127 14.885 11.488 1.00 45.81 84 GLN A N 1
ATOM 665 C CA . GLN A 1 84 ? -11.794 15.614 10.288 1.00 45.81 84 GLN A CA 1
ATOM 666 C C . GLN A 1 84 ? -11.781 14.618 9.136 1.00 45.81 84 GLN A C 1
ATOM 668 O O . GLN A 1 84 ? -10.896 13.786 8.973 1.00 45.81 84 GLN A O 1
ATOM 673 N N . ARG A 1 85 ? -12.793 14.777 8.286 1.00 45.44 85 ARG A N 1
ATOM 674 C CA . ARG A 1 85 ? -12.732 14.525 6.851 1.00 45.44 85 ARG A CA 1
ATOM 675 C C . ARG A 1 85 ? -11.630 15.405 6.243 1.00 45.44 85 ARG A C 1
ATOM 677 O O . ARG A 1 85 ? -11.904 16.244 5.388 1.00 45.44 85 ARG A O 1
ATOM 684 N N . THR A 1 86 ? -10.398 15.291 6.732 1.00 41.78 86 THR A N 1
ATOM 685 C CA . THR A 1 86 ? -9.225 15.784 6.036 1.00 41.78 86 THR A CA 1
ATOM 686 C C . THR A 1 86 ? -9.141 15.010 4.733 1.00 41.78 86 THR A C 1
ATOM 688 O O . THR A 1 86 ? -9.435 13.817 4.664 1.00 41.78 86 THR A O 1
ATOM 691 N N . THR A 1 87 ? -8.740 15.693 3.670 1.00 51.41 87 THR A N 1
ATOM 692 C CA . THR A 1 87 ? -8.488 15.083 2.358 1.00 51.41 87 THR A CA 1
ATOM 693 C C . THR A 1 87 ? -7.424 13.980 2.408 1.00 51.41 87 THR A C 1
ATOM 695 O O . THR A 1 87 ? -7.315 13.202 1.467 1.00 51.41 87 THR A O 1
ATOM 698 N N . THR A 1 88 ? -6.670 13.899 3.508 1.00 63.41 88 THR A N 1
ATOM 699 C CA . THR A 1 88 ? -5.662 12.877 3.786 1.00 63.41 88 THR A CA 1
ATOM 700 C C . THR A 1 88 ? -6.077 12.062 5.007 1.00 63.41 88 THR A C 1
ATOM 702 O O . THR A 1 88 ? -6.359 12.627 6.064 1.00 63.41 88 THR A O 1
ATOM 705 N N . LEU A 1 89 ? -6.100 10.740 4.862 1.00 81.75 89 LEU A N 1
ATOM 706 C CA . LEU A 1 89 ? -6.413 9.804 5.934 1.00 81.75 89 LEU A CA 1
ATOM 707 C C . LEU A 1 89 ? -5.224 9.712 6.906 1.00 81.75 89 LEU A C 1
ATOM 709 O O . LEU A 1 89 ? -4.141 9.284 6.507 1.00 81.75 89 LEU A O 1
ATOM 713 N N . HIS A 1 90 ? -5.400 10.147 8.155 1.00 84.50 90 HIS A N 1
ATOM 714 C CA . HIS A 1 90 ? -4.351 10.076 9.175 1.00 84.50 90 HIS A CA 1
ATOM 715 C C . HIS A 1 90 ? -4.429 8.751 9.941 1.00 84.50 90 HIS A C 1
ATOM 717 O O . HIS A 1 90 ? -5.476 8.404 10.482 1.00 84.50 90 HIS A O 1
ATOM 723 N N . MET A 1 91 ? -3.306 8.037 10.018 1.00 91.50 91 MET A N 1
ATOM 724 C CA . MET A 1 91 ? -3.204 6.754 10.711 1.00 91.50 91 MET A CA 1
ATOM 725 C C . MET A 1 91 ? -2.630 6.930 12.114 1.00 91.50 91 MET A C 1
ATOM 727 O O . MET A 1 91 ? -1.494 7.375 12.276 1.00 91.50 91 MET A O 1
ATOM 731 N N . TYR A 1 92 ? -3.412 6.564 13.126 1.00 91.12 92 TYR A N 1
ATOM 732 C CA . TYR A 1 92 ? -3.018 6.603 14.531 1.00 91.12 92 TYR A CA 1
ATOM 733 C C . TYR A 1 92 ? -2.465 5.251 14.982 1.00 91.12 92 TYR A C 1
ATOM 735 O O . TYR A 1 92 ? -2.905 4.195 14.518 1.00 91.12 92 TYR A O 1
ATOM 743 N N . THR A 1 93 ? -1.516 5.265 15.914 1.00 92.00 93 THR A N 1
ATOM 744 C CA . THR A 1 93 ? -1.114 4.050 16.630 1.00 92.00 93 THR A CA 1
ATOM 745 C C . THR A 1 93 ? -2.142 3.705 17.707 1.00 92.00 93 THR A C 1
ATOM 747 O O . THR A 1 93 ? -2.910 4.557 18.156 1.00 92.00 93 THR A O 1
ATOM 750 N N . MET A 1 94 ? -2.120 2.468 18.209 1.00 92.38 94 MET A N 1
ATOM 751 C CA . MET A 1 94 ? -2.943 2.080 19.364 1.00 92.38 94 MET A CA 1
ATOM 752 C C . MET A 1 94 ? -2.752 3.004 20.571 1.00 92.38 94 MET A C 1
ATOM 754 O O . MET A 1 94 ? -3.710 3.290 21.284 1.00 92.38 94 MET A O 1
ATOM 758 N N . ARG A 1 95 ? -1.524 3.481 20.800 1.00 92.94 95 ARG A N 1
ATOM 759 C CA . ARG A 1 95 ? -1.225 4.408 21.891 1.00 92.94 95 ARG A CA 1
ATOM 760 C C . ARG A 1 95 ? -1.905 5.759 21.666 1.00 92.94 95 ARG A C 1
ATOM 762 O O . ARG A 1 95 ? -2.547 6.260 22.583 1.00 92.94 95 ARG A O 1
ATOM 769 N N . ASP A 1 96 ? -1.819 6.299 20.453 1.00 92.12 96 ASP A N 1
ATOM 770 C CA . ASP A 1 96 ? -2.483 7.558 20.099 1.00 92.12 96 ASP A CA 1
ATOM 771 C C . ASP A 1 96 ? -4.001 7.449 20.271 1.00 92.12 96 ASP A C 1
ATOM 773 O O . ASP A 1 96 ? -4.634 8.357 20.805 1.00 92.12 96 ASP A O 1
ATOM 777 N N . LEU A 1 97 ? -4.588 6.320 19.857 1.00 92.62 97 LEU A N 1
ATOM 778 C CA . LEU A 1 97 ? -6.015 6.052 20.027 1.00 92.62 97 LEU A CA 1
ATOM 779 C C . LEU A 1 97 ? -6.405 6.007 21.510 1.00 92.62 97 LEU A C 1
ATOM 781 O O . LEU A 1 97 ? -7.414 6.589 21.888 1.00 92.62 97 LEU A O 1
ATOM 785 N N . ILE A 1 98 ? -5.602 5.373 22.369 1.00 93.88 98 ILE A N 1
ATOM 786 C CA . ILE A 1 98 ? -5.854 5.345 23.819 1.00 93.88 98 ILE A CA 1
ATOM 787 C C . ILE A 1 98 ? -5.812 6.757 24.415 1.00 93.88 98 ILE A C 1
ATOM 789 O O . ILE A 1 98 ? -6.684 7.105 25.205 1.00 93.88 98 ILE A O 1
ATOM 793 N N . GLU A 1 99 ? -4.821 7.570 24.042 1.00 94.19 99 GLU A N 1
ATOM 794 C CA . GLU A 1 99 ? -4.666 8.937 24.560 1.00 94.19 99 GLU A CA 1
ATOM 795 C C . GLU A 1 99 ? -5.777 9.884 24.079 1.00 94.19 99 GLU A C 1
ATOM 797 O O . GLU A 1 99 ? -6.153 10.811 24.795 1.00 94.19 99 GLU A O 1
ATOM 802 N N . LYS A 1 100 ? -6.305 9.661 22.870 1.00 91.50 100 LYS A N 1
ATOM 803 C CA . LYS A 1 100 ? -7.309 10.527 22.234 1.00 91.50 100 LYS A CA 1
ATOM 804 C C . LYS A 1 100 ? -8.756 10.104 22.482 1.00 91.50 100 LYS A C 1
ATOM 806 O O . LYS A 1 100 ? -9.651 10.885 22.163 1.00 91.50 100 LYS A O 1
ATOM 811 N N . PHE A 1 101 ? -8.994 8.889 22.972 1.00 92.56 101 PHE A N 1
ATOM 812 C CA . PHE A 1 101 ? -10.345 8.363 23.132 1.00 92.56 101 PHE A CA 1
ATOM 813 C C . PHE A 1 101 ? -11.108 9.088 24.245 1.00 92.56 101 PHE A C 1
ATOM 815 O O . PHE A 1 101 ? -10.675 9.125 25.397 1.00 92.56 101 PHE A O 1
ATOM 822 N N . ASP A 1 102 ? -12.296 9.581 23.912 1.00 91.12 102 ASP A N 1
ATOM 823 C CA . ASP A 1 102 ? -13.252 10.146 24.855 1.00 91.12 102 ASP A CA 1
ATOM 824 C C . ASP A 1 102 ? -14.629 9.501 24.657 1.00 91.12 102 ASP A C 1
ATOM 826 O O . ASP A 1 102 ? -15.277 9.641 23.618 1.00 91.12 102 ASP A O 1
ATOM 830 N N . LEU A 1 103 ? -15.106 8.815 25.700 1.00 89.19 103 LEU A N 1
ATOM 831 C CA . LEU A 1 103 ? -16.406 8.148 25.704 1.00 89.19 103 LEU A CA 1
ATOM 832 C C . LEU A 1 103 ? -17.571 9.121 25.455 1.00 89.19 103 LEU A C 1
ATOM 834 O O . LEU A 1 103 ? -18.593 8.705 24.915 1.00 89.19 103 LEU A O 1
ATOM 838 N N . SER A 1 104 ? -17.432 10.397 25.828 1.00 88.88 104 SER A N 1
ATOM 839 C CA . SER A 1 104 ? -18.469 11.417 25.630 1.00 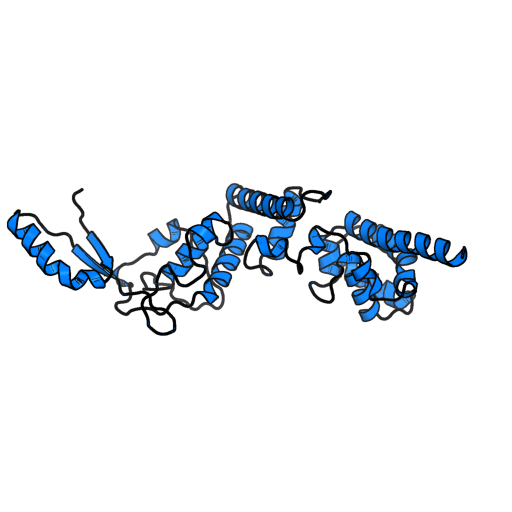88.88 104 SER A CA 1
ATOM 840 C C . SER A 1 104 ? -18.702 11.772 24.157 1.00 88.88 104 SER A C 1
ATOM 842 O O . SER A 1 104 ? -19.757 12.298 23.812 1.00 88.88 104 SER A O 1
ATOM 844 N N . LEU A 1 105 ? -17.747 11.438 23.285 1.00 89.50 105 LEU A N 1
ATOM 845 C CA . LEU A 1 105 ? -17.809 11.677 21.843 1.00 89.50 105 LEU A CA 1
ATOM 846 C C . LEU A 1 105 ? -18.328 10.468 21.063 1.00 89.50 105 LEU A C 1
ATOM 848 O O . LEU A 1 105 ? -18.374 10.502 19.832 1.00 89.50 105 LEU A O 1
ATOM 852 N N . VAL A 1 106 ? -18.649 9.364 21.739 1.00 89.00 106 VAL A N 1
ATOM 853 C CA . VAL A 1 106 ? -19.225 8.188 21.085 1.00 89.00 106 VAL A CA 1
ATOM 854 C C . VAL A 1 106 ? -20.632 8.537 20.612 1.00 89.00 106 VAL A C 1
ATOM 856 O O . VAL A 1 106 ? -21.468 9.018 21.372 1.00 89.00 106 VAL A O 1
ATOM 859 N N . ASN A 1 107 ? -20.891 8.289 19.333 1.00 86.62 107 ASN A N 1
ATOM 860 C CA . ASN A 1 107 ? -22.168 8.570 18.705 1.00 86.62 107 ASN A CA 1
ATOM 861 C C . ASN A 1 107 ? -23.275 7.711 19.324 1.00 86.62 107 ASN A C 1
ATOM 863 O O . ASN A 1 107 ? -23.092 6.526 19.593 1.00 86.62 107 ASN A O 1
ATOM 867 N N . GLU A 1 108 ? -24.465 8.288 19.461 1.00 86.69 108 GLU A N 1
ATOM 868 C CA . GLU A 1 108 ? -25.653 7.566 19.937 1.00 86.69 108 GLU A CA 1
ATOM 869 C C . GLU A 1 108 ? -26.361 6.798 18.807 1.00 86.69 108 GLU A C 1
ATOM 871 O O . GLU A 1 108 ? -27.087 5.832 19.043 1.00 86.69 108 GLU A O 1
ATOM 876 N N . ASN A 1 109 ? -26.138 7.213 17.555 1.00 87.81 109 ASN A N 1
ATOM 877 C CA . ASN A 1 109 ? -26.798 6.659 16.376 1.00 87.81 109 ASN A CA 1
ATOM 878 C C . ASN A 1 109 ? -25.968 5.566 15.697 1.00 87.81 109 ASN A C 1
ATOM 880 O O . ASN A 1 109 ? -24.738 5.603 15.669 1.00 87.81 109 ASN A O 1
ATOM 884 N N . SER A 1 110 ? -26.668 4.612 15.077 1.00 88.75 110 SER A N 1
ATOM 885 C CA . SER A 1 110 ? -26.037 3.565 14.266 1.00 88.75 110 SER A CA 1
ATOM 886 C C . SER A 1 110 ? -25.335 4.152 13.044 1.00 88.75 110 SER A C 1
ATOM 888 O O . SER A 1 110 ? -25.841 5.077 12.408 1.00 88.75 110 SER A O 1
ATOM 890 N N . CYS A 1 111 ? -24.171 3.600 12.706 1.00 87.88 111 CYS A N 1
ATOM 891 C CA . CYS A 1 111 ? -23.315 4.121 11.647 1.00 87.88 111 CYS A CA 1
ATOM 892 C C . CYS A 1 111 ? -23.269 3.151 10.467 1.00 87.88 111 CYS A C 1
ATOM 894 O O . CYS A 1 111 ? -23.116 1.944 10.658 1.00 87.88 111 CYS A O 1
ATOM 896 N N . LYS A 1 112 ? -23.403 3.673 9.244 1.00 87.94 112 LYS A N 1
ATOM 897 C CA . LYS A 1 112 ? -23.222 2.874 8.031 1.00 87.94 112 LYS A CA 1
ATOM 898 C C . LYS A 1 112 ? -21.736 2.741 7.724 1.00 87.94 112 LYS A C 1
ATOM 900 O O . LYS A 1 112 ? -21.029 3.742 7.655 1.00 87.94 112 LYS A O 1
ATOM 905 N N . VAL A 1 113 ? -21.303 1.510 7.505 1.00 86.12 113 VAL A N 1
ATOM 906 C CA . 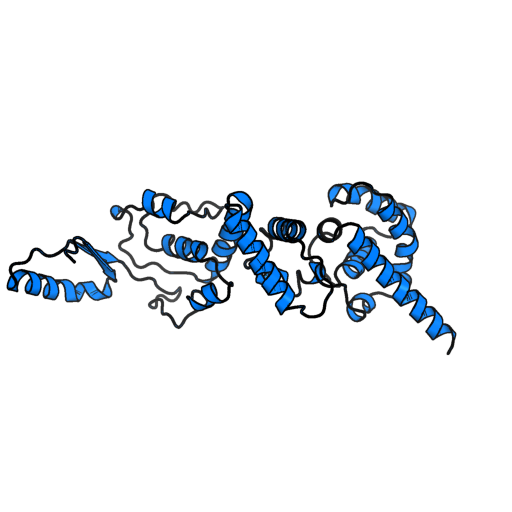VAL A 1 113 ? -19.936 1.152 7.146 1.00 86.12 113 VAL A CA 1
ATOM 907 C C . VAL A 1 113 ? -19.884 0.898 5.649 1.00 86.12 113 VAL A C 1
ATOM 909 O O . VAL A 1 113 ? -20.699 0.139 5.119 1.00 86.12 113 VAL A O 1
ATOM 912 N N . ASP A 1 114 ? -18.922 1.531 4.984 1.00 85.56 114 ASP A N 1
ATOM 913 C CA . ASP A 1 114 ? -18.559 1.224 3.605 1.00 85.56 114 ASP A CA 1
ATOM 914 C C . ASP A 1 114 ? -17.233 0.445 3.592 1.00 85.56 114 ASP A C 1
ATOM 916 O O . ASP A 1 114 ? -16.169 1.050 3.764 1.00 85.56 114 ASP A O 1
ATOM 920 N N . PRO A 1 115 ? -17.262 -0.889 3.412 1.00 82.81 115 PRO A N 1
ATOM 921 C CA . PRO A 1 115 ? -16.047 -1.701 3.367 1.00 82.81 115 PRO A CA 1
ATOM 922 C C . PRO A 1 115 ? -15.106 -1.319 2.221 1.00 82.81 115 PRO A C 1
ATOM 924 O O . PRO A 1 115 ? -13.908 -1.576 2.306 1.00 82.81 115 PRO A O 1
ATOM 927 N N . SER A 1 116 ? -15.606 -0.672 1.159 1.00 83.38 116 SER A N 1
ATOM 928 C CA . SER A 1 116 ? -14.777 -0.292 0.009 1.00 83.38 116 SER A CA 1
ATOM 929 C C . SER A 1 116 ? -13.698 0.736 0.359 1.00 83.38 116 SER A C 1
ATOM 931 O O . SER A 1 116 ? -12.696 0.838 -0.350 1.00 83.38 116 SER A O 1
ATOM 933 N N . HIS A 1 117 ? -13.862 1.460 1.471 1.00 86.69 117 HIS A N 1
ATOM 934 C CA . HIS A 1 117 ? -12.866 2.395 1.986 1.00 86.69 117 HIS A CA 1
ATOM 935 C C . HIS A 1 117 ? -11.701 1.696 2.703 1.00 86.69 117 HIS A C 1
ATOM 937 O O . HIS A 1 117 ? -10.660 2.320 2.891 1.00 86.69 117 HIS A O 1
ATOM 943 N N . MET A 1 118 ? -11.826 0.413 3.070 1.00 88.38 118 MET A N 1
ATOM 944 C CA . MET A 1 118 ? -10.795 -0.325 3.815 1.00 88.38 118 MET A CA 1
ATOM 945 C C . MET A 1 118 ? -9.439 -0.324 3.093 1.00 88.38 118 MET A C 1
ATOM 947 O O . MET A 1 118 ? -8.393 -0.164 3.719 1.00 88.38 118 MET A O 1
ATOM 951 N N . LYS A 1 119 ? -9.449 -0.412 1.758 1.00 89.75 119 LYS A N 1
ATOM 952 C CA . LYS A 1 119 ? -8.232 -0.352 0.936 1.00 89.75 119 LYS A CA 1
ATOM 953 C C . LYS A 1 119 ? -7.438 0.947 1.137 1.00 89.75 119 LYS A C 1
ATOM 955 O O . LYS A 1 119 ? -6.213 0.911 1.170 1.00 89.75 119 LYS A O 1
ATOM 960 N N . GLU A 1 120 ? -8.118 2.080 1.333 1.00 91.31 120 GLU A N 1
ATOM 961 C CA . GLU A 1 120 ? -7.461 3.375 1.552 1.00 91.31 120 GLU A CA 1
ATOM 962 C C . GLU A 1 120 ? -6.801 3.433 2.934 1.00 91.31 120 GLU A C 1
ATOM 964 O O . GLU A 1 120 ? -5.705 3.971 3.064 1.00 91.31 120 GLU A O 1
ATOM 969 N N . PHE A 1 121 ? -7.408 2.811 3.953 1.00 91.94 121 PHE A N 1
ATOM 970 C CA . PHE A 1 121 ? -6.775 2.633 5.266 1.00 91.94 121 PHE A CA 1
ATOM 971 C C . PHE A 1 121 ? -5.536 1.745 5.176 1.00 91.94 121 PHE A C 1
ATOM 973 O O . PHE A 1 121 ? -4.523 2.035 5.809 1.00 91.94 121 PHE A O 1
ATOM 980 N N . ASN A 1 122 ? -5.590 0.688 4.366 1.00 92.94 122 ASN A N 1
ATOM 981 C CA . ASN A 1 122 ? -4.458 -0.214 4.178 1.00 92.94 122 ASN A CA 1
ATOM 982 C C . ASN A 1 122 ? -3.274 0.491 3.496 1.00 92.94 122 ASN A C 1
ATOM 984 O O . ASN A 1 122 ? -2.141 0.406 3.971 1.00 92.94 122 ASN A O 1
ATOM 988 N N . ARG A 1 123 ? -3.550 1.278 2.448 1.00 94.00 123 ARG A N 1
ATOM 989 C CA . ARG A 1 123 ? -2.557 2.154 1.810 1.00 94.00 123 ARG A CA 1
ATOM 990 C C . ARG A 1 123 ? -1.989 3.181 2.790 1.00 94.00 123 ARG A C 1
ATOM 992 O O . ARG A 1 123 ? -0.776 3.373 2.845 1.00 94.00 123 ARG A O 1
ATOM 999 N N . ALA A 1 124 ? -2.850 3.854 3.551 1.00 93.69 124 ALA A N 1
ATOM 1000 C CA . ALA A 1 124 ? -2.415 4.868 4.505 1.00 93.69 124 ALA A CA 1
ATOM 1001 C C . ALA A 1 124 ? -1.523 4.269 5.603 1.00 93.69 124 ALA A C 1
ATOM 1003 O O . ALA A 1 124 ? -0.544 4.900 6.000 1.00 93.69 124 ALA A O 1
ATOM 1004 N N . GLU A 1 125 ? -1.807 3.042 6.049 1.00 94.69 125 GLU A N 1
ATOM 1005 C CA . GLU A 1 125 ? -0.949 2.335 7.001 1.00 94.69 125 GLU A CA 1
ATOM 1006 C C . GLU A 1 125 ? 0.402 1.979 6.395 1.00 94.69 125 GLU A C 1
ATOM 1008 O O . GLU A 1 125 ? 1.424 2.235 7.025 1.00 94.69 125 GLU A O 1
ATOM 1013 N N . LEU A 1 126 ? 0.432 1.468 5.161 1.00 94.69 126 LEU A N 1
ATOM 1014 C CA . LEU A 1 126 ? 1.689 1.219 4.456 1.00 94.69 126 LEU A CA 1
ATOM 1015 C C . LEU A 1 126 ? 2.531 2.500 4.364 1.00 94.69 126 LEU A C 1
ATOM 1017 O O . LEU A 1 126 ? 3.722 2.489 4.669 1.00 94.69 126 LEU A O 1
ATOM 1021 N N . LYS A 1 127 ? 1.903 3.627 4.011 1.00 94.88 127 LYS A N 1
ATOM 1022 C CA . LYS A 1 127 ? 2.571 4.931 3.944 1.00 94.88 127 LYS A CA 1
ATOM 1023 C C . LYS A 1 127 ? 3.102 5.383 5.305 1.00 94.88 127 LYS A C 1
ATOM 1025 O O . LYS A 1 127 ? 4.230 5.874 5.377 1.00 94.88 127 LYS A O 1
ATOM 1030 N N . ARG A 1 128 ? 2.331 5.195 6.383 1.00 94.50 128 ARG A N 1
ATOM 1031 C CA . ARG A 1 128 ? 2.768 5.480 7.759 1.00 94.50 128 ARG A CA 1
ATOM 1032 C C . ARG A 1 128 ? 3.978 4.624 8.131 1.00 94.50 128 ARG A C 1
ATOM 1034 O O . ARG A 1 128 ? 4.976 5.172 8.581 1.00 94.50 128 ARG A O 1
ATOM 1041 N N . LEU A 1 129 ? 3.914 3.314 7.903 1.00 94.81 129 LEU A N 1
ATOM 1042 C CA . LEU A 1 129 ? 4.998 2.381 8.216 1.00 94.81 129 LEU A CA 1
ATOM 1043 C C . LEU A 1 129 ? 6.290 2.737 7.468 1.00 94.81 129 LEU A C 1
ATOM 1045 O O . LEU A 1 129 ? 7.356 2.749 8.073 1.00 94.81 129 LEU A O 1
ATOM 1049 N N . MET A 1 130 ? 6.201 3.106 6.188 1.00 94.88 130 MET A N 1
ATOM 1050 C CA . MET A 1 130 ? 7.378 3.510 5.408 1.00 94.88 130 MET A CA 1
ATOM 1051 C C . MET A 1 130 ? 7.948 4.875 5.821 1.00 94.88 130 MET A C 1
ATOM 1053 O O . MET A 1 130 ? 9.160 5.068 5.757 1.00 94.88 130 MET A O 1
ATOM 1057 N N . SER A 1 131 ? 7.101 5.811 6.264 1.00 93.69 131 SER A N 1
ATOM 1058 C CA . SER A 1 131 ? 7.520 7.187 6.588 1.00 93.69 131 SER A CA 1
ATOM 1059 C C . SER A 1 131 ? 7.983 7.366 8.036 1.00 93.69 131 SER A C 1
ATOM 1061 O O . SER A 1 131 ? 8.880 8.162 8.307 1.00 93.69 131 SER A O 1
ATOM 1063 N N . SER A 1 132 ? 7.334 6.686 8.982 1.00 93.06 132 SER A N 1
ATOM 1064 C CA . SER A 1 132 ? 7.532 6.876 10.425 1.00 93.06 132 SER A CA 1
ATOM 1065 C C . SER A 1 132 ? 7.495 5.577 11.236 1.00 93.06 132 SER A C 1
ATOM 1067 O O . SER A 1 132 ? 7.493 5.630 12.466 1.00 93.06 132 SER A O 1
ATOM 1069 N N . GLY A 1 133 ? 7.465 4.417 10.575 1.00 92.38 133 GLY A N 1
ATOM 1070 C CA . GLY A 1 133 ? 7.592 3.124 11.236 1.00 92.38 133 GLY A CA 1
ATOM 1071 C C . GLY A 1 133 ? 8.986 2.903 11.819 1.00 92.38 133 GLY A C 1
ATOM 1072 O O . GLY A 1 133 ? 9.987 3.473 11.379 1.00 92.38 133 GLY A O 1
ATOM 1073 N N . THR A 1 134 ? 9.044 2.050 12.831 1.00 94.75 134 THR A N 1
ATOM 1074 C CA . THR A 1 134 ? 10.292 1.539 13.394 1.00 94.75 134 THR A CA 1
ATOM 1075 C C . THR A 1 134 ? 11.038 0.672 12.378 1.00 94.75 134 THR A C 1
ATOM 1077 O O . THR A 1 134 ? 10.458 0.127 11.438 1.00 94.75 134 THR A O 1
ATOM 1080 N N . GLU A 1 135 ? 12.346 0.502 12.573 1.00 94.31 135 GLU A N 1
ATOM 1081 C CA . GLU A 1 135 ? 13.154 -0.360 11.703 1.00 94.31 135 GLU A CA 1
ATOM 1082 C C . GLU A 1 135 ? 12.646 -1.813 11.696 1.00 94.31 135 GLU A C 1
ATOM 1084 O O . GLU A 1 135 ? 12.630 -2.457 10.649 1.00 94.31 135 GLU A O 1
ATOM 1089 N N . GLU A 1 136 ? 12.160 -2.306 12.838 1.00 95.19 136 GLU A N 1
ATOM 1090 C CA . GLU A 1 136 ? 11.558 -3.635 12.966 1.00 95.19 136 GLU A CA 1
ATOM 1091 C C . GLU A 1 136 ? 10.275 -3.774 12.133 1.00 95.19 136 GLU A C 1
ATOM 1093 O O . GLU A 1 136 ? 10.137 -4.740 11.384 1.00 95.19 136 GLU A O 1
ATOM 1098 N N . GLU A 1 137 ? 9.373 -2.788 12.190 1.00 94.19 137 GLU A N 1
ATOM 1099 C CA . GLU A 1 137 ? 8.152 -2.766 11.373 1.00 94.19 137 GLU A CA 1
ATOM 1100 C C . GLU A 1 137 ? 8.473 -2.775 9.870 1.00 94.19 137 GLU A C 1
ATOM 1102 O O . GLU A 1 137 ? 7.894 -3.556 9.111 1.00 94.19 137 GLU A O 1
ATOM 1107 N N . VAL A 1 138 ? 9.427 -1.946 9.431 1.00 95.38 138 VAL A N 1
ATOM 1108 C CA . VAL A 1 138 ? 9.837 -1.881 8.019 1.00 95.38 138 VAL A CA 1
ATOM 1109 C C . VAL A 1 138 ? 10.496 -3.189 7.574 1.00 95.38 138 VAL A C 1
ATOM 1111 O O . VAL A 1 138 ? 10.211 -3.681 6.483 1.00 95.38 138 VAL A O 1
ATOM 1114 N N . ASN A 1 139 ? 11.340 -3.792 8.413 1.00 95.06 139 ASN A N 1
ATOM 1115 C CA . ASN A 1 139 ? 11.941 -5.094 8.120 1.00 95.06 139 ASN A CA 1
ATOM 1116 C C . ASN A 1 139 ? 10.882 -6.204 8.037 1.00 95.06 139 ASN A C 1
ATOM 1118 O O . ASN A 1 139 ? 10.980 -7.076 7.174 1.00 95.06 139 ASN A O 1
ATOM 1122 N N . GLY A 1 140 ? 9.839 -6.137 8.869 1.00 94.50 140 GLY A N 1
ATOM 1123 C CA . GLY A 1 140 ? 8.669 -7.007 8.766 1.00 94.50 140 GLY A CA 1
ATOM 1124 C C . GLY A 1 140 ? 7.970 -6.887 7.409 1.00 94.50 140 GLY A C 1
ATOM 1125 O O . GLY A 1 140 ? 7.702 -7.904 6.771 1.00 94.50 140 GLY A O 1
ATOM 1126 N N . LEU A 1 141 ? 7.751 -5.661 6.914 1.00 94.44 141 LEU A N 1
ATOM 1127 C CA . LEU A 1 141 ? 7.179 -5.428 5.579 1.00 94.44 141 LEU A CA 1
ATOM 1128 C C . LEU A 1 141 ? 8.055 -5.988 4.455 1.00 94.44 141 LEU A C 1
ATOM 1130 O O . LEU A 1 141 ? 7.542 -6.595 3.515 1.00 94.44 141 LEU A O 1
ATOM 1134 N N . VAL A 1 142 ? 9.372 -5.792 4.552 1.00 95.69 142 VAL A N 1
ATOM 1135 C CA . VAL A 1 142 ? 10.343 -6.332 3.590 1.00 95.69 142 VAL A CA 1
ATOM 1136 C C . VAL A 1 142 ? 10.254 -7.855 3.533 1.00 95.69 142 VAL A C 1
ATOM 1138 O O . VAL A 1 142 ? 10.224 -8.421 2.440 1.00 95.69 142 VAL A O 1
ATOM 1141 N N . GLU A 1 143 ? 10.165 -8.521 4.685 1.00 94.25 143 GLU A N 1
ATOM 1142 C CA . GLU A 1 143 ? 10.049 -9.977 4.733 1.00 94.25 143 GLU A CA 1
ATOM 1143 C C . GLU A 1 143 ? 8.697 -10.463 4.199 1.00 94.25 143 GLU A C 1
ATOM 1145 O O . GLU A 1 143 ? 8.656 -11.393 3.396 1.00 94.25 143 GLU A O 1
ATOM 1150 N N . MET A 1 144 ? 7.591 -9.798 4.542 1.00 92.81 144 MET A N 1
ATOM 1151 C CA . MET A 1 144 ? 6.276 -10.115 3.971 1.00 92.81 144 MET A CA 1
ATOM 1152 C C . MET A 1 144 ? 6.282 -10.001 2.441 1.00 92.81 144 MET A C 1
ATOM 1154 O O . MET A 1 144 ? 5.838 -10.917 1.747 1.00 92.81 144 MET A O 1
ATOM 1158 N N . LEU A 1 145 ? 6.838 -8.913 1.897 1.00 94.12 145 LEU A N 1
ATOM 1159 C CA . LEU A 1 145 ? 6.976 -8.734 0.453 1.00 94.12 145 LEU A CA 1
ATOM 1160 C C . LEU A 1 145 ? 7.853 -9.834 -0.165 1.00 94.12 145 LEU A C 1
ATOM 1162 O O . LEU A 1 145 ? 7.477 -10.408 -1.188 1.00 94.12 145 LEU A O 1
ATOM 1166 N N . ARG A 1 146 ? 8.984 -10.175 0.466 1.00 94.25 146 ARG A N 1
ATOM 1167 C CA . ARG A 1 146 ? 9.851 -11.280 0.030 1.00 94.25 146 ARG A CA 1
ATOM 1168 C C . ARG A 1 146 ? 9.062 -12.585 -0.083 1.00 94.25 146 ARG A C 1
ATOM 1170 O O . ARG A 1 146 ? 9.180 -13.265 -1.101 1.00 94.25 146 ARG A O 1
ATOM 1177 N N . GLN A 1 147 ? 8.235 -12.911 0.910 1.00 91.94 147 GLN A N 1
ATOM 1178 C CA . GLN A 1 147 ? 7.403 -14.116 0.888 1.00 91.94 147 GLN A CA 1
ATOM 1179 C C . GLN A 1 147 ? 6.393 -14.097 -0.265 1.00 91.94 147 GLN A C 1
ATOM 1181 O O . GLN A 1 147 ? 6.294 -15.080 -1.000 1.00 91.94 147 GLN A O 1
ATOM 1186 N N . HIS A 1 148 ? 5.697 -12.979 -0.501 1.00 92.44 148 HIS A N 1
ATOM 1187 C CA . HIS A 1 148 ? 4.790 -12.859 -1.651 1.00 92.44 148 HIS A CA 1
ATOM 1188 C C . HIS A 1 148 ? 5.518 -13.075 -2.986 1.00 92.44 148 HIS A C 1
ATOM 1190 O O . HIS A 1 148 ? 5.016 -13.789 -3.856 1.00 92.44 148 HIS A O 1
ATOM 1196 N N . ILE A 1 149 ? 6.718 -12.505 -3.136 1.00 93.19 149 ILE A N 1
ATOM 1197 C CA . ILE A 1 149 ? 7.538 -12.642 -4.345 1.00 93.19 149 ILE A CA 1
ATOM 1198 C C . ILE A 1 149 ? 7.956 -14.101 -4.558 1.00 93.19 149 ILE A C 1
ATOM 1200 O O . ILE A 1 149 ? 7.746 -14.636 -5.646 1.00 93.19 149 ILE A O 1
ATOM 1204 N N . VAL A 1 150 ? 8.517 -14.756 -3.536 1.00 92.06 150 VAL A N 1
ATOM 1205 C CA . VAL A 1 150 ? 8.986 -16.150 -3.626 1.00 92.06 150 VAL A CA 1
ATOM 1206 C C . VAL A 1 150 ? 7.824 -17.102 -3.907 1.00 92.06 150 VAL A C 1
ATOM 1208 O O . VAL A 1 150 ? 7.944 -17.973 -4.763 1.00 92.06 150 VAL A O 1
ATOM 1211 N N . ASN A 1 151 ? 6.672 -16.899 -3.266 1.00 91.88 151 ASN A N 1
ATOM 1212 C CA . ASN A 1 151 ? 5.490 -17.730 -3.493 1.00 91.88 151 ASN A CA 1
ATOM 1213 C C . ASN A 1 151 ? 4.935 -17.582 -4.916 1.00 91.88 151 ASN A C 1
ATOM 1215 O O . ASN A 1 151 ? 4.495 -18.562 -5.516 1.00 91.88 151 ASN A O 1
ATOM 1219 N N . LYS A 1 152 ? 4.955 -16.366 -5.479 1.00 93.38 152 LYS A N 1
ATOM 1220 C CA . LYS A 1 152 ? 4.463 -16.109 -6.840 1.00 93.38 152 LYS A CA 1
ATOM 1221 C C . LYS A 1 152 ? 5.460 -16.542 -7.918 1.00 93.38 152 LYS A C 1
ATOM 1223 O O . LYS A 1 152 ? 5.052 -16.937 -9.012 1.00 93.38 152 LYS A O 1
ATOM 1228 N N . PHE A 1 153 ? 6.757 -16.452 -7.628 1.00 91.44 153 PHE A N 1
ATOM 1229 C CA . PHE A 1 153 ? 7.844 -16.650 -8.586 1.00 91.44 153 PHE A CA 1
ATOM 1230 C C . PHE A 1 153 ? 8.943 -17.594 -8.039 1.00 91.44 153 PHE A C 1
ATOM 1232 O O . PHE A 1 153 ? 10.103 -17.182 -7.963 1.00 91.44 153 PHE A O 1
ATOM 1239 N N . PRO A 1 154 ? 8.617 -18.857 -7.697 1.00 83.50 154 PRO A N 1
ATOM 1240 C CA . PRO A 1 154 ? 9.493 -19.742 -6.913 1.00 83.50 154 PRO A CA 1
ATOM 1241 C C . PRO A 1 154 ? 10.809 -20.143 -7.602 1.00 83.50 154 PRO A C 1
ATOM 1243 O O . PRO A 1 154 ? 11.789 -20.424 -6.920 1.00 83.50 154 PRO A O 1
ATOM 1246 N N . ASP A 1 155 ? 10.872 -20.100 -8.937 1.00 78.81 155 ASP A N 1
ATOM 1247 C CA . ASP A 1 155 ? 12.003 -20.627 -9.721 1.00 78.81 155 ASP A CA 1
ATOM 1248 C C . ASP A 1 155 ? 12.798 -19.542 -10.465 1.00 78.81 155 ASP A C 1
ATOM 1250 O O . ASP A 1 155 ? 13.327 -19.765 -11.558 1.00 78.81 155 ASP A O 1
ATOM 1254 N N . ARG A 1 156 ? 12.845 -18.318 -9.928 1.00 77.19 156 ARG A N 1
ATOM 1255 C CA . ARG A 1 156 ? 13.510 -17.189 -10.592 1.00 77.19 156 ARG A CA 1
ATOM 1256 C C . ARG A 1 156 ? 14.676 -16.651 -9.775 1.00 77.19 156 ARG A C 1
ATOM 1258 O O . ARG A 1 156 ? 14.596 -16.494 -8.563 1.00 77.19 156 ARG A O 1
ATOM 1265 N N . THR A 1 157 ? 15.752 -16.285 -10.467 1.00 76.88 157 THR A N 1
ATOM 1266 C CA . THR A 1 157 ? 16.801 -15.440 -9.890 1.00 76.88 157 THR A CA 1
ATOM 1267 C C . THR A 1 157 ? 16.270 -14.013 -9.821 1.00 76.88 157 THR A C 1
ATOM 1269 O O . THR A 1 157 ? 16.152 -13.341 -10.846 1.00 76.88 157 THR A O 1
ATOM 1272 N N . LEU A 1 158 ? 15.893 -13.579 -8.620 1.00 80.50 158 LEU A N 1
ATOM 1273 C CA . LEU A 1 158 ? 15.253 -12.289 -8.379 1.00 80.50 158 LEU A CA 1
ATOM 1274 C C . LEU A 1 158 ? 16.171 -11.377 -7.569 1.00 80.50 158 LEU A C 1
ATOM 1276 O O . LEU A 1 158 ? 16.883 -11.832 -6.674 1.00 80.50 158 LEU A O 1
ATOM 1280 N N . GLN A 1 159 ? 16.117 -10.077 -7.854 1.00 79.31 159 GLN A N 1
ATOM 1281 C CA . GLN A 1 159 ? 16.718 -9.074 -6.986 1.00 79.31 159 GLN A CA 1
ATOM 1282 C C . GLN A 1 159 ? 15.793 -8.853 -5.787 1.00 79.31 159 GLN A C 1
ATOM 1284 O O . GLN A 1 159 ? 14.772 -8.179 -5.887 1.00 79.31 159 GLN A O 1
ATOM 1289 N N . ILE A 1 160 ? 16.133 -9.483 -4.666 1.00 85.88 160 ILE A N 1
ATOM 1290 C CA . ILE A 1 160 ? 15.350 -9.454 -3.423 1.00 85.88 160 ILE A CA 1
ATOM 1291 C C . ILE A 1 160 ? 16.241 -9.126 -2.219 1.00 85.88 160 ILE A C 1
ATOM 1293 O O . ILE A 1 160 ? 16.049 -9.659 -1.127 1.00 85.88 160 ILE A O 1
ATOM 1297 N N . ASP A 1 161 ? 17.274 -8.303 -2.398 1.00 91.00 161 ASP A N 1
ATOM 1298 C CA . ASP A 1 161 ? 18.035 -7.780 -1.262 1.00 91.00 161 ASP A CA 1
ATOM 1299 C C . ASP A 1 161 ? 17.193 -6.766 -0.464 1.00 91.00 161 ASP A C 1
ATOM 1301 O O . ASP A 1 161 ? 16.289 -6.126 -1.003 1.00 91.00 161 ASP A O 1
ATOM 1305 N N . ASN A 1 162 ? 17.461 -6.634 0.839 1.00 92.56 162 ASN A N 1
ATOM 1306 C CA . ASN A 1 162 ? 16.621 -5.825 1.731 1.00 92.56 162 ASN A CA 1
ATOM 1307 C C . ASN A 1 162 ? 16.556 -4.349 1.315 1.00 92.56 162 ASN A C 1
ATOM 1309 O O . ASN A 1 162 ? 15.498 -3.732 1.431 1.00 92.56 162 ASN A O 1
ATOM 1313 N N . ASN A 1 163 ? 17.662 -3.786 0.817 1.00 93.94 163 ASN A N 1
ATOM 1314 C CA . ASN A 1 163 ? 17.710 -2.381 0.415 1.00 93.94 163 ASN A CA 1
ATOM 1315 C C . ASN A 1 163 ? 16.847 -2.146 -0.824 1.00 93.94 163 ASN A C 1
ATOM 1317 O O . ASN A 1 163 ? 16.075 -1.188 -0.864 1.00 93.94 163 ASN A O 1
ATOM 1321 N N . TYR A 1 164 ? 16.928 -3.049 -1.801 1.00 94.31 164 TYR A N 1
ATOM 1322 C CA . TYR A 1 164 ? 16.086 -3.003 -2.986 1.00 94.31 164 TYR A CA 1
ATOM 1323 C C . TYR A 1 164 ? 14.603 -3.179 -2.654 1.00 94.31 164 TYR A C 1
ATOM 1325 O O . TYR A 1 164 ? 13.776 -2.394 -3.108 1.00 94.31 164 TYR A O 1
ATOM 1333 N N . LEU A 1 165 ? 14.251 -4.154 -1.812 1.00 96.00 165 LEU A N 1
ATOM 1334 C CA . LEU A 1 165 ? 12.860 -4.356 -1.397 1.00 96.00 165 LEU A CA 1
ATOM 1335 C C . LEU A 1 165 ? 12.305 -3.139 -0.650 1.00 96.00 165 LEU A C 1
ATOM 1337 O O . LEU A 1 165 ? 11.178 -2.728 -0.914 1.00 96.00 165 LEU A O 1
ATOM 1341 N N . LYS A 1 166 ? 13.103 -2.510 0.221 1.00 96.12 166 LYS A N 1
ATOM 1342 C CA . LYS A 1 166 ? 12.723 -1.261 0.893 1.00 96.12 166 LYS A CA 1
ATOM 1343 C C . LYS A 1 166 ? 12.500 -0.119 -0.102 1.00 96.12 166 LYS A C 1
ATOM 1345 O O . LYS A 1 166 ? 11.532 0.623 0.038 1.00 96.12 166 LYS A O 1
ATOM 1350 N N . PHE A 1 167 ? 13.356 -0.004 -1.115 1.00 95.25 167 PHE A N 1
ATOM 1351 C CA . PHE A 1 167 ? 13.201 0.976 -2.190 1.00 95.25 167 PHE A CA 1
ATOM 1352 C C . PHE A 1 167 ? 11.925 0.740 -3.014 1.00 95.25 167 PHE A C 1
ATOM 1354 O O . PHE A 1 167 ? 11.190 1.686 -3.294 1.00 95.25 167 PHE A O 1
ATOM 1361 N N . VAL A 1 168 ? 11.605 -0.518 -3.340 1.00 96.31 168 VAL A N 1
ATOM 1362 C CA . VAL A 1 168 ? 10.350 -0.872 -4.022 1.00 96.31 168 VAL A CA 1
ATOM 1363 C C . VAL A 1 168 ? 9.131 -0.551 -3.163 1.00 96.31 168 VAL A C 1
ATOM 1365 O O . VAL A 1 168 ? 8.166 0.015 -3.678 1.00 96.31 168 VAL A O 1
ATOM 1368 N N . LEU A 1 169 ? 9.174 -0.867 -1.865 1.00 96.12 169 LEU A N 1
ATOM 1369 C CA . LEU A 1 169 ? 8.096 -0.540 -0.934 1.00 96.12 169 LEU A CA 1
ATOM 1370 C C . LEU A 1 169 ? 7.833 0.967 -0.905 1.00 96.12 169 LEU A C 1
ATOM 1372 O O . LEU A 1 169 ? 6.690 1.371 -1.110 1.00 96.12 169 LEU A O 1
ATOM 1376 N N . ASP A 1 170 ? 8.878 1.782 -0.745 1.00 95.38 170 ASP A N 1
ATOM 1377 C CA . ASP A 1 170 ? 8.779 3.246 -0.724 1.00 95.38 170 ASP A CA 1
ATOM 1378 C C . ASP A 1 170 ? 8.148 3.793 -2.016 1.00 95.38 170 ASP A C 1
ATOM 1380 O O . ASP A 1 170 ? 7.126 4.486 -1.977 1.00 95.38 170 ASP A O 1
ATOM 1384 N N . TRP A 1 171 ? 8.660 3.357 -3.173 1.00 95.12 171 TRP A N 1
ATOM 1385 C CA . TRP A 1 171 ? 8.136 3.720 -4.494 1.00 95.12 171 TRP A CA 1
ATOM 1386 C C . TRP A 1 171 ? 6.663 3.319 -4.707 1.00 95.12 171 TRP A C 1
ATOM 1388 O O . TRP A 1 171 ? 5.936 3.961 -5.477 1.00 95.12 171 TRP A O 1
ATOM 1398 N N . SER A 1 172 ? 6.221 2.244 -4.049 1.00 95.00 172 SER A N 1
ATOM 1399 C CA . SER A 1 172 ? 4.887 1.663 -4.213 1.00 95.00 172 SER A CA 1
ATOM 1400 C C . SER A 1 172 ? 3.815 2.253 -3.295 1.00 95.00 172 SER A C 1
ATOM 1402 O O . SER A 1 172 ? 2.632 2.054 -3.570 1.00 95.00 172 SER A O 1
ATOM 1404 N N . THR A 1 173 ? 4.192 2.996 -2.248 1.00 92.56 173 THR A N 1
ATOM 1405 C CA . THR A 1 173 ? 3.278 3.471 -1.185 1.00 92.56 173 THR A CA 1
ATOM 1406 C C . THR A 1 173 ? 2.012 4.161 -1.701 1.00 92.56 173 THR A C 1
ATOM 1408 O O . THR A 1 173 ? 0.927 3.914 -1.185 1.00 92.56 173 THR A O 1
ATOM 1411 N N . ASP A 1 174 ? 2.114 4.976 -2.753 1.00 91.38 174 ASP A N 1
ATOM 1412 C CA . ASP A 1 174 ? 0.973 5.689 -3.351 1.00 91.38 174 ASP A CA 1
ATOM 1413 C C . ASP A 1 174 ? 0.306 4.930 -4.522 1.00 91.38 174 ASP A C 1
ATOM 1415 O O . ASP A 1 174 ? -0.606 5.441 -5.175 1.00 91.38 174 ASP A O 1
ATOM 1419 N N . ARG A 1 175 ? 0.762 3.708 -4.819 1.00 93.19 175 ARG A N 1
ATOM 1420 C CA . ARG A 1 175 ? 0.376 2.924 -6.008 1.00 93.19 175 ARG A CA 1
ATOM 1421 C C . ARG A 1 175 ? -0.417 1.674 -5.664 1.00 93.19 175 ARG A C 1
ATOM 1423 O O . ARG A 1 175 ? -1.302 1.301 -6.428 1.00 93.19 175 ARG A O 1
ATOM 1430 N N . ILE A 1 176 ? -0.133 1.066 -4.519 1.00 94.12 176 ILE A N 1
ATOM 1431 C CA . ILE A 1 176 ? -0.765 -0.181 -4.083 1.00 94.12 176 ILE A CA 1
ATOM 1432 C C . ILE A 1 176 ? -1.726 0.046 -2.916 1.00 94.12 176 ILE A C 1
ATOM 1434 O O . ILE A 1 176 ? -1.723 1.102 -2.279 1.00 94.12 176 ILE A O 1
ATOM 1438 N N . PHE A 1 177 ? -2.591 -0.932 -2.676 1.00 92.38 177 PHE A N 1
ATOM 1439 C CA . PHE A 1 177 ? -3.443 -1.011 -1.495 1.00 92.38 177 PHE A CA 1
ATOM 1440 C C . PHE A 1 177 ? -2.979 -2.110 -0.543 1.00 92.38 177 PHE A C 1
ATOM 1442 O O . PHE A 1 177 ? -3.138 -1.949 0.662 1.00 92.38 177 PHE A O 1
ATOM 1449 N N . LYS A 1 178 ? -2.392 -3.198 -1.050 1.00 91.31 178 LYS A N 1
ATOM 1450 C CA . LYS A 1 178 ? -1.798 -4.289 -0.261 1.00 91.31 178 LYS A CA 1
ATOM 1451 C C . LYS A 1 178 ? -0.484 -4.766 -0.882 1.00 91.31 178 LYS A C 1
ATOM 1453 O O . LYS A 1 178 ? -0.232 -4.535 -2.060 1.00 91.31 178 LYS A O 1
ATOM 1458 N N . LEU A 1 179 ? 0.358 -5.442 -0.097 1.00 92.50 179 LEU A N 1
ATOM 1459 C CA . LEU A 1 179 ? 1.680 -5.896 -0.559 1.00 92.50 179 LEU A CA 1
ATOM 1460 C C . LEU A 1 179 ? 1.596 -6.875 -1.736 1.00 92.50 179 LEU A C 1
ATOM 1462 O O . LEU A 1 179 ? 2.454 -6.852 -2.614 1.00 92.50 179 LEU A O 1
ATOM 1466 N N . GLU A 1 180 ? 0.554 -7.704 -1.777 1.00 91.75 180 GLU A N 1
ATOM 1467 C CA . GLU A 1 180 ? 0.328 -8.654 -2.868 1.00 91.75 180 GLU A CA 1
ATOM 1468 C C . GLU A 1 180 ? 0.146 -7.966 -4.233 1.00 91.75 180 GLU A C 1
ATOM 1470 O O . GLU A 1 180 ? 0.542 -8.525 -5.255 1.00 91.75 180 GLU A O 1
ATOM 1475 N N . ASP A 1 181 ? -0.337 -6.719 -4.266 1.00 93.81 181 ASP A N 1
ATOM 1476 C CA . ASP A 1 181 ? -0.487 -5.967 -5.517 1.00 93.81 181 ASP A CA 1
ATOM 1477 C C . ASP A 1 181 ? 0.863 -5.841 -6.255 1.00 93.81 181 ASP A C 1
ATOM 1479 O O . ASP A 1 181 ? 0.906 -5.810 -7.484 1.00 93.81 181 ASP A O 1
ATOM 1483 N N . LEU A 1 182 ? 1.997 -5.835 -5.534 1.00 94.69 182 LEU A N 1
ATOM 1484 C CA . LEU A 1 182 ? 3.331 -5.770 -6.141 1.00 94.69 182 LEU A CA 1
ATOM 1485 C C . LEU A 1 182 ? 3.697 -7.010 -6.959 1.00 94.69 182 LEU A C 1
ATOM 1487 O O . LEU A 1 182 ? 4.570 -6.921 -7.823 1.00 94.69 182 LEU A O 1
ATOM 1491 N N . VAL A 1 183 ? 3.066 -8.158 -6.716 1.00 93.50 183 VAL A N 1
ATOM 1492 C CA . VAL A 1 183 ? 3.322 -9.396 -7.470 1.00 93.50 183 VAL A CA 1
ATOM 1493 C C . VAL A 1 183 ? 2.271 -9.668 -8.547 1.00 93.50 183 VAL A C 1
ATOM 1495 O O . VAL A 1 183 ? 2.398 -10.627 -9.315 1.00 93.50 183 VAL A O 1
ATOM 1498 N N . ASP A 1 184 ? 1.263 -8.803 -8.651 1.00 92.62 184 ASP A N 1
ATOM 1499 C CA . ASP A 1 184 ? 0.249 -8.862 -9.693 1.00 92.62 184 ASP A CA 1
ATOM 1500 C C . ASP A 1 184 ? 0.747 -8.334 -11.033 1.00 92.62 184 ASP A C 1
ATOM 1502 O O . ASP A 1 184 ? 1.797 -7.705 -11.152 1.00 92.62 184 ASP A O 1
ATOM 1506 N N . LYS A 1 185 ? -0.019 -8.608 -12.093 1.00 89.88 185 LYS A N 1
ATOM 1507 C CA . LYS A 1 185 ? 0.392 -8.370 -13.483 1.00 89.88 185 LYS A CA 1
ATOM 1508 C C . LYS A 1 185 ? 0.912 -6.948 -13.730 1.00 89.88 185 LYS A C 1
ATOM 1510 O O . LYS A 1 185 ? 1.874 -6.796 -14.478 1.00 89.88 185 LYS A O 1
ATOM 1515 N N . GLU A 1 186 ? 0.312 -5.937 -13.102 1.00 90.88 186 GLU A N 1
ATOM 1516 C CA . GLU A 1 186 ? 0.684 -4.525 -13.274 1.00 90.88 186 GLU A CA 1
ATOM 1517 C C . GLU A 1 186 ? 2.086 -4.187 -12.740 1.00 90.88 186 GLU A C 1
ATOM 1519 O O . GLU A 1 186 ? 2.783 -3.373 -13.345 1.00 90.88 186 GLU A O 1
ATOM 1524 N N . PHE A 1 187 ? 2.532 -4.849 -11.671 1.00 94.44 187 PHE A N 1
ATOM 1525 C CA . PHE A 1 187 ? 3.824 -4.596 -11.021 1.00 94.44 187 PHE A CA 1
ATOM 1526 C C . PHE A 1 187 ? 4.812 -5.758 -11.159 1.00 94.44 187 PHE A C 1
ATOM 1528 O O . PHE A 1 187 ? 6.002 -5.595 -10.901 1.00 94.44 187 PHE A O 1
ATOM 1535 N N . SER A 1 188 ? 4.361 -6.900 -11.687 1.00 92.25 188 SER A N 1
ATOM 1536 C CA . SER A 1 188 ? 5.174 -8.099 -11.912 1.00 92.25 188 SER A CA 1
ATOM 1537 C C . SER A 1 188 ? 6.437 -7.837 -12.731 1.00 92.25 188 SER A C 1
ATOM 1539 O O . SER A 1 188 ? 7.423 -8.557 -12.580 1.00 92.25 188 SER A O 1
ATOM 1541 N N . PHE A 1 189 ? 6.446 -6.777 -13.549 1.00 93.69 189 PHE A N 1
ATOM 1542 C CA . PHE A 1 189 ? 7.621 -6.369 -14.305 1.00 93.69 189 PHE A CA 1
ATOM 1543 C C . PHE A 1 189 ? 8.827 -6.040 -13.426 1.00 93.69 189 PHE A C 1
ATOM 1545 O O . PHE A 1 189 ? 9.950 -6.151 -13.905 1.00 93.69 189 PHE A O 1
ATOM 1552 N N . ILE A 1 190 ? 8.635 -5.645 -12.168 1.00 95.06 190 ILE A N 1
ATOM 1553 C CA . ILE A 1 190 ? 9.736 -5.388 -11.232 1.00 95.06 190 ILE A CA 1
ATOM 1554 C C . ILE A 1 190 ? 10.562 -6.672 -11.062 1.00 95.06 190 ILE A C 1
ATOM 1556 O O . ILE A 1 190 ? 11.786 -6.660 -11.165 1.00 95.06 190 ILE A O 1
ATOM 1560 N N . TRP A 1 191 ? 9.880 -7.811 -10.949 1.00 93.00 191 TRP A N 1
ATOM 1561 C CA . TRP A 1 191 ? 10.475 -9.115 -10.650 1.00 93.00 191 TRP A CA 1
ATOM 1562 C C . TRP A 1 191 ? 10.785 -9.930 -11.911 1.00 93.00 191 TRP A C 1
ATOM 1564 O O . TRP A 1 191 ? 11.729 -10.715 -11.949 1.00 93.00 191 TRP A O 1
ATOM 1574 N N . VAL A 1 192 ? 9.990 -9.755 -12.967 1.00 91.06 192 VAL A N 1
ATOM 1575 C CA . VAL A 1 192 ? 9.978 -10.627 -14.144 1.00 91.06 192 VAL A CA 1
ATOM 1576 C C . VAL A 1 192 ? 10.295 -9.850 -15.422 1.00 91.06 192 VAL A C 1
ATOM 1578 O O . VAL A 1 192 ? 9.770 -8.765 -15.669 1.00 91.06 192 VAL A O 1
ATOM 1581 N N . LYS A 1 193 ? 11.158 -10.434 -16.264 1.00 91.56 193 LYS A N 1
ATOM 1582 C CA . LYS A 1 193 ? 11.430 -9.964 -17.631 1.00 91.56 193 LYS A CA 1
ATOM 1583 C C . LYS A 1 193 ? 10.210 -10.203 -18.538 1.00 91.56 193 LYS A C 1
ATOM 1585 O O . LYS A 1 193 ? 9.512 -11.199 -18.333 1.00 91.56 193 LYS A O 1
ATOM 1590 N N . PRO A 1 194 ? 9.967 -9.356 -19.555 1.00 91.88 194 PRO A N 1
ATOM 1591 C CA . PRO A 1 194 ? 8.868 -9.573 -20.494 1.00 91.88 194 PRO A CA 1
ATOM 1592 C C . PRO A 1 194 ? 8.993 -10.902 -21.241 1.00 91.88 194 PRO A C 1
ATOM 1594 O O . PRO A 1 194 ? 10.097 -11.374 -21.523 1.00 91.88 194 PRO A O 1
ATOM 1597 N N . SER A 1 195 ? 7.850 -11.484 -21.594 1.00 91.12 195 SER A N 1
ATOM 1598 C CA . SER A 1 195 ? 7.791 -12.716 -22.379 1.00 91.12 195 SER A CA 1
ATOM 1599 C C . SER A 1 195 ? 8.073 -12.466 -23.865 1.00 91.12 195 SER A C 1
ATOM 1601 O O . SER A 1 195 ? 7.995 -11.343 -24.369 1.00 91.12 195 SER A O 1
ATOM 1603 N N . SER A 1 196 ? 8.354 -13.535 -24.609 1.00 88.75 196 SER A N 1
ATOM 1604 C CA . SER A 1 196 ? 8.485 -13.474 -26.069 1.00 88.75 196 SER A CA 1
ATOM 1605 C C . SER A 1 196 ? 7.196 -13.001 -26.756 1.00 88.75 196 SER A C 1
ATOM 1607 O O . SER A 1 196 ? 7.275 -12.304 -27.767 1.00 88.75 196 SER A O 1
ATOM 1609 N N . GLU A 1 197 ? 6.030 -13.332 -26.195 1.00 89.94 197 GLU A N 1
ATOM 1610 C CA . GLU A 1 197 ? 4.718 -12.876 -26.667 1.00 89.94 197 GLU A CA 1
ATOM 1611 C C . GLU A 1 197 ? 4.545 -11.365 -26.481 1.00 89.94 197 GLU A C 1
ATOM 1613 O O . GLU A 1 197 ? 4.082 -10.674 -27.390 1.00 89.94 197 GLU A O 1
ATOM 1618 N N . ASP A 1 198 ? 4.993 -10.823 -25.343 1.00 91.31 198 ASP A N 1
ATOM 1619 C CA . ASP A 1 198 ? 4.929 -9.383 -25.085 1.00 91.31 198 ASP A CA 1
ATOM 1620 C C . ASP A 1 198 ? 5.737 -8.592 -26.116 1.00 91.31 198 ASP A C 1
ATOM 1622 O O . ASP A 1 198 ? 5.283 -7.543 -26.585 1.00 91.31 198 ASP A O 1
ATOM 1626 N N . LEU A 1 199 ? 6.918 -9.106 -26.473 1.00 90.81 199 LEU A N 1
ATOM 1627 C CA . LEU A 1 199 ? 7.833 -8.503 -27.443 1.00 90.81 199 LEU A CA 1
ATOM 1628 C C . LEU A 1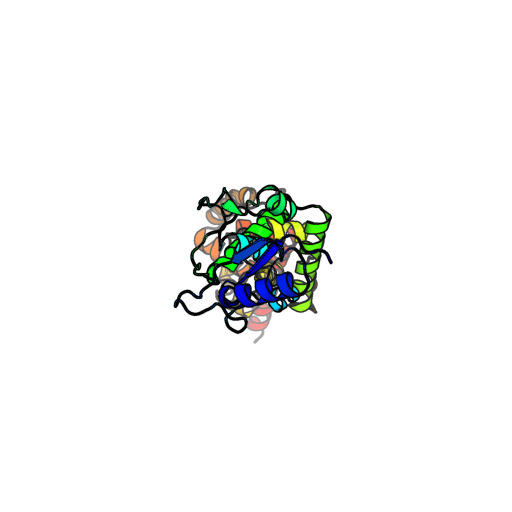 199 ? 7.339 -8.641 -28.890 1.00 90.81 199 LEU A C 1
ATOM 1630 O O . LEU A 1 199 ? 7.648 -7.787 -29.717 1.00 90.81 199 LEU A O 1
ATOM 1634 N N . ALA A 1 200 ? 6.554 -9.677 -29.199 1.00 90.00 200 ALA A N 1
ATOM 1635 C CA . ALA A 1 200 ? 6.008 -9.920 -30.536 1.00 90.00 200 ALA A CA 1
ATOM 1636 C C . ALA A 1 200 ? 4.908 -8.920 -30.950 1.00 90.00 200 ALA A C 1
ATOM 1638 O O . ALA A 1 200 ? 4.479 -8.916 -32.101 1.00 90.00 200 ALA A O 1
ATOM 1639 N N . ARG A 1 201 ? 4.465 -8.034 -30.044 1.00 89.69 201 ARG A N 1
ATOM 1640 C CA . ARG A 1 201 ? 3.483 -6.970 -30.336 1.00 89.69 201 ARG A CA 1
ATOM 1641 C C . ARG A 1 201 ? 3.980 -5.911 -31.318 1.00 89.69 201 ARG A C 1
ATOM 1643 O O . ARG A 1 201 ? 3.168 -5.157 -31.853 1.00 89.69 201 ARG A O 1
ATOM 1650 N N . HIS A 1 202 ? 5.289 -5.819 -31.517 1.00 89.75 202 HIS A N 1
ATOM 1651 C CA . HIS A 1 202 ? 5.907 -4.903 -32.464 1.00 89.75 202 HIS A CA 1
ATOM 1652 C C . HIS A 1 202 ? 6.836 -5.678 -33.409 1.00 89.75 202 HIS A C 1
ATOM 1654 O O . HIS A 1 202 ? 7.469 -6.641 -32.967 1.00 89.75 202 HIS A O 1
ATOM 1660 N N . PRO A 1 203 ? 6.958 -5.256 -34.683 1.00 88.50 203 PRO A N 1
ATOM 1661 C CA . PRO A 1 203 ? 7.874 -5.878 -35.636 1.00 88.50 203 PRO A CA 1
ATOM 1662 C C . PRO A 1 203 ? 9.314 -5.938 -35.120 1.00 88.50 203 PRO A C 1
ATOM 1664 O O . PRO A 1 203 ? 9.748 -5.097 -34.322 1.00 88.50 203 PRO A O 1
ATOM 1667 N N . ALA A 1 204 ? 10.080 -6.925 -35.585 1.00 84.75 204 ALA A N 1
ATOM 1668 C CA . ALA A 1 204 ? 11.433 -7.153 -35.093 1.00 84.75 204 ALA A CA 1
ATOM 1669 C C . ALA A 1 204 ? 12.363 -5.950 -35.359 1.00 84.75 204 ALA A C 1
ATOM 1671 O O . ALA A 1 204 ? 13.203 -5.614 -34.520 1.00 84.75 204 ALA A O 1
ATOM 1672 N N . GLU A 1 205 ? 12.154 -5.250 -36.473 1.00 87.06 205 GLU A N 1
ATOM 1673 C CA . GLU A 1 205 ? 12.935 -4.086 -36.898 1.00 87.06 205 GLU A CA 1
ATOM 1674 C C . GLU A 1 205 ? 12.697 -2.875 -35.992 1.00 87.06 205 GLU A C 1
ATOM 1676 O O . GLU A 1 205 ? 13.580 -2.033 -35.834 1.00 87.06 205 GLU A O 1
ATOM 1681 N N . SER A 1 206 ? 11.538 -2.814 -35.318 1.00 90.25 206 SER A N 1
ATOM 1682 C CA . SER A 1 206 ? 11.174 -1.693 -34.438 1.00 90.25 206 SER A CA 1
ATOM 1683 C C . SER A 1 206 ? 12.140 -1.511 -33.267 1.00 90.25 206 SER A C 1
ATOM 1685 O O . SER A 1 206 ? 12.112 -0.480 -32.612 1.00 90.25 206 SER A O 1
ATOM 1687 N N . TYR A 1 207 ? 12.999 -2.491 -32.990 1.00 92.25 207 TYR A N 1
ATOM 1688 C CA . TYR A 1 207 ? 13.916 -2.475 -31.856 1.00 92.25 207 TYR A CA 1
ATOM 1689 C C . TYR A 1 207 ? 15.389 -2.417 -32.270 1.00 92.25 207 TYR A C 1
ATOM 1691 O O . TYR A 1 207 ? 16.267 -2.574 -31.424 1.00 92.25 207 TYR A O 1
ATOM 1699 N N . ALA A 1 208 ? 15.675 -2.145 -33.548 1.00 91.25 208 ALA A N 1
ATOM 1700 C CA . ALA A 1 208 ? 17.041 -1.944 -34.033 1.00 91.25 208 ALA A CA 1
ATOM 1701 C C . ALA A 1 208 ? 17.771 -0.816 -33.275 1.00 91.25 208 ALA A C 1
ATOM 1703 O O . ALA A 1 208 ? 18.980 -0.884 -33.084 1.00 91.25 208 ALA A O 1
ATOM 1704 N N . PHE A 1 209 ? 17.034 0.174 -32.753 1.00 93.69 209 PHE A N 1
ATOM 1705 C CA . PHE A 1 209 ? 17.589 1.270 -31.954 1.00 93.69 209 PHE A CA 1
ATOM 1706 C C . PHE A 1 209 ? 18.321 0.807 -30.680 1.00 93.69 209 PHE A C 1
ATOM 1708 O O . PHE A 1 209 ? 19.167 1.540 -30.166 1.00 93.69 209 PHE A O 1
ATOM 1715 N N . LEU A 1 210 ? 18.029 -0.395 -30.161 1.00 95.56 210 LEU A N 1
ATOM 1716 C CA . LEU A 1 210 ? 18.633 -0.903 -28.926 1.00 95.56 210 LEU A CA 1
ATOM 1717 C C . LEU A 1 210 ? 20.159 -1.027 -29.019 1.00 95.56 210 LEU A C 1
ATOM 1719 O O . LEU A 1 210 ? 20.833 -0.796 -28.015 1.00 95.56 210 LEU A O 1
ATOM 1723 N N . SER A 1 211 ? 20.713 -1.322 -30.203 1.00 94.44 211 SER A N 1
ATOM 1724 C CA . SER A 1 211 ? 22.168 -1.437 -30.394 1.00 94.44 211 SER A CA 1
ATOM 1725 C C . SER A 1 211 ? 22.907 -0.134 -30.086 1.00 94.44 211 SER A C 1
ATOM 1727 O O . SER A 1 211 ? 24.022 -0.171 -29.577 1.00 94.44 211 SER A O 1
ATOM 1729 N N . ASN A 1 212 ? 22.268 1.009 -30.356 1.00 95.56 212 ASN A N 1
ATOM 1730 C CA . ASN A 1 212 ? 22.832 2.339 -30.124 1.00 95.56 212 ASN A CA 1
ATOM 1731 C C . ASN A 1 212 ? 22.436 2.891 -28.749 1.00 95.56 212 ASN A C 1
ATOM 1733 O O . ASN A 1 212 ? 23.212 3.605 -28.117 1.00 95.56 212 ASN A O 1
ATOM 1737 N N . LEU A 1 213 ? 21.248 2.530 -28.252 1.00 96.56 213 LEU A N 1
ATOM 1738 C CA . LEU A 1 213 ? 20.764 2.998 -26.956 1.00 96.56 213 LEU A CA 1
ATOM 1739 C C . LEU A 1 213 ? 21.514 2.359 -25.780 1.00 96.56 213 LEU A C 1
ATOM 1741 O O . LEU A 1 213 ? 21.801 3.037 -24.798 1.00 96.56 213 LEU A O 1
ATOM 1745 N N . ILE A 1 214 ? 21.836 1.064 -25.854 1.00 97.19 214 ILE A N 1
ATOM 1746 C CA . ILE A 1 214 ? 22.514 0.357 -24.756 1.00 97.19 214 ILE A CA 1
ATOM 1747 C C . ILE A 1 214 ? 23.853 1.033 -24.381 1.00 97.19 214 ILE A C 1
ATOM 1749 O O . ILE A 1 214 ? 24.039 1.314 -23.194 1.00 97.19 214 ILE A O 1
ATOM 1753 N N . PRO A 1 215 ? 24.762 1.363 -25.325 1.00 97.00 215 PRO A N 1
ATOM 1754 C CA . PRO A 1 215 ? 25.980 2.123 -25.025 1.00 97.00 215 PRO A CA 1
ATOM 1755 C C . PRO A 1 215 ? 25.725 3.480 -24.356 1.00 97.00 215 PRO A C 1
ATOM 1757 O O . PRO A 1 215 ? 26.422 3.824 -23.401 1.00 97.00 215 PRO A O 1
ATOM 1760 N N . LEU A 1 216 ? 24.705 4.224 -24.804 1.00 96.31 216 LEU A N 1
ATOM 1761 C CA . LEU A 1 216 ? 24.324 5.505 -24.199 1.00 96.31 216 LEU A CA 1
ATOM 1762 C C . LEU A 1 216 ? 23.890 5.335 -22.737 1.00 96.31 216 LEU A C 1
ATOM 1764 O O . LEU A 1 216 ? 24.257 6.139 -21.886 1.00 96.31 216 LEU A O 1
ATOM 1768 N N . LEU A 1 217 ? 23.121 4.290 -22.427 1.00 96.56 217 LEU A N 1
ATOM 1769 C CA . LEU A 1 217 ? 22.689 4.012 -21.055 1.00 96.56 217 LEU A CA 1
ATOM 1770 C C . LEU A 1 217 ? 23.848 3.545 -20.169 1.00 96.56 217 LEU A C 1
ATOM 1772 O O . LEU A 1 217 ? 23.908 3.904 -18.994 1.00 96.56 217 LEU A O 1
ATOM 1776 N N . ILE A 1 218 ? 24.797 2.786 -20.725 1.00 96.69 218 ILE A N 1
ATOM 1777 C CA . ILE A 1 218 ? 26.021 2.378 -20.023 1.00 96.69 218 ILE A CA 1
ATOM 1778 C C . ILE A 1 218 ? 26.866 3.599 -19.636 1.00 96.69 218 ILE A C 1
ATOM 1780 O O . ILE A 1 218 ? 27.433 3.601 -18.543 1.00 96.69 218 ILE A O 1
ATOM 1784 N N . SER A 1 219 ? 26.925 4.640 -20.471 1.00 95.81 219 SER A N 1
ATOM 1785 C CA . SER A 1 219 ? 27.725 5.838 -20.186 1.00 95.81 219 SER A CA 1
ATOM 1786 C C . SER A 1 219 ? 27.120 6.768 -19.126 1.00 95.81 219 SER A C 1
ATOM 1788 O O . SER A 1 219 ? 27.836 7.616 -18.596 1.00 95.81 219 SER A O 1
ATOM 1790 N N . GLN A 1 220 ? 25.843 6.600 -18.758 1.00 95.31 220 GLN A N 1
ATOM 1791 C CA . GLN A 1 220 ? 25.216 7.416 -17.712 1.00 95.31 220 GLN A CA 1
ATOM 1792 C C . GLN A 1 220 ? 25.721 7.018 -16.322 1.00 95.31 220 GLN A C 1
ATOM 1794 O O . GLN A 1 220 ? 25.620 5.855 -15.927 1.00 95.31 220 GLN A O 1
ATOM 1799 N N . SER A 1 221 ? 26.243 7.976 -15.556 1.00 91.50 221 SER A N 1
ATOM 1800 C CA . SER A 1 221 ? 26.688 7.748 -14.174 1.00 91.50 221 SER A CA 1
ATOM 1801 C C . SER A 1 221 ? 25.524 7.701 -13.181 1.00 91.50 221 SER A C 1
ATOM 1803 O O . SER A 1 221 ? 25.559 6.912 -12.241 1.00 91.50 221 SER A O 1
ATOM 1805 N N . THR A 1 222 ? 24.480 8.500 -13.403 1.00 93.75 222 THR A N 1
ATOM 1806 C CA . THR A 1 222 ? 23.255 8.538 -12.594 1.00 93.75 222 THR A CA 1
ATOM 1807 C C . THR A 1 222 ? 22.090 7.906 -13.347 1.00 93.75 222 THR A C 1
ATOM 1809 O O . THR A 1 222 ? 21.889 8.161 -14.536 1.00 93.75 222 THR A O 1
ATOM 1812 N N . PHE A 1 223 ? 21.304 7.083 -12.650 1.00 94.94 223 PHE A N 1
ATOM 1813 C CA . PHE A 1 223 ? 20.241 6.275 -13.255 1.00 94.94 223 PHE A CA 1
ATOM 1814 C C . PHE A 1 223 ? 18.882 6.506 -12.583 1.00 94.94 223 PHE A C 1
ATOM 1816 O O . PHE A 1 223 ? 18.243 5.574 -12.105 1.00 94.94 223 PHE A O 1
ATOM 1823 N N . THR A 1 224 ? 18.463 7.770 -12.525 1.00 95.25 224 THR A N 1
ATOM 1824 C CA . THR A 1 224 ? 17.154 8.180 -12.002 1.00 95.25 224 THR A CA 1
ATOM 1825 C C . THR A 1 224 ? 16.236 8.597 -13.146 1.00 95.25 224 THR A C 1
ATOM 1827 O O . THR A 1 224 ? 16.694 8.906 -14.252 1.00 95.25 224 THR A O 1
ATOM 1830 N N . ARG A 1 225 ? 14.924 8.652 -12.900 1.00 94.56 225 ARG A N 1
ATOM 1831 C CA . ARG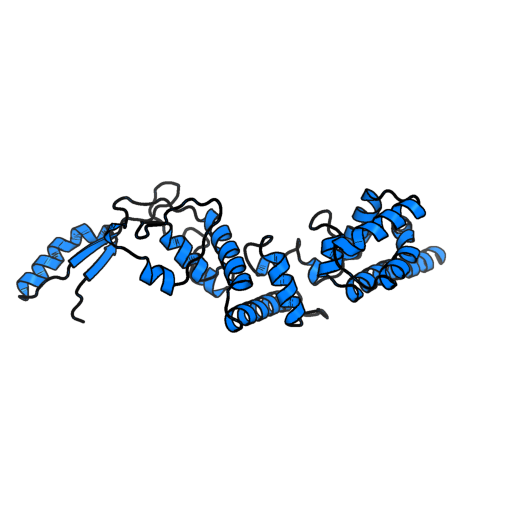 A 1 225 ? 13.939 9.145 -13.873 1.00 94.56 225 ARG A CA 1
ATOM 1832 C C . ARG A 1 225 ? 14.355 10.489 -14.478 1.00 94.56 225 ARG A C 1
ATOM 1834 O O . ARG A 1 225 ? 14.265 10.666 -15.695 1.00 94.56 225 ARG A O 1
ATOM 1841 N N . ASP A 1 226 ? 14.798 11.419 -13.637 1.00 95.00 226 ASP A N 1
ATOM 1842 C CA . ASP A 1 226 ? 15.128 12.782 -14.053 1.00 95.00 226 ASP A CA 1
ATOM 1843 C C . ASP A 1 226 ? 16.455 12.849 -14.816 1.00 95.00 226 ASP A C 1
ATOM 1845 O O . ASP A 1 226 ? 16.538 13.554 -15.824 1.00 95.00 226 ASP A O 1
ATOM 1849 N N . SER A 1 227 ? 17.471 12.072 -14.410 1.00 95.69 227 SER A N 1
ATOM 1850 C CA . SER A 1 227 ? 18.759 12.052 -15.119 1.00 95.69 227 SER A CA 1
ATOM 1851 C C . SER A 1 227 ? 18.641 11.453 -16.523 1.00 95.69 227 SER A C 1
ATOM 1853 O O . SER A 1 227 ? 19.341 11.880 -17.439 1.00 95.69 227 SER A O 1
ATOM 1855 N N . LEU A 1 228 ? 17.719 10.506 -16.719 1.00 96.19 228 LEU A N 1
ATOM 1856 C CA . LEU A 1 228 ? 17.510 9.812 -17.991 1.00 96.19 228 LEU A CA 1
ATOM 1857 C C . LEU A 1 228 ? 16.633 10.589 -18.986 1.00 96.19 228 LEU A C 1
ATOM 1859 O O . LEU A 1 228 ? 16.656 10.290 -20.182 1.00 96.19 228 LEU A O 1
ATOM 1863 N N . ALA A 1 229 ? 15.884 11.601 -18.539 1.00 95.19 229 ALA A N 1
ATOM 1864 C CA . ALA A 1 229 ? 14.934 12.320 -19.388 1.00 95.19 229 ALA A CA 1
ATOM 1865 C C . ALA A 1 229 ? 15.606 13.036 -20.575 1.00 95.19 229 ALA A C 1
ATOM 1867 O O . ALA A 1 229 ? 15.126 12.947 -21.708 1.00 95.19 229 ALA A O 1
ATOM 1868 N N . THR A 1 230 ? 16.716 13.739 -20.332 1.00 95.81 230 THR A N 1
ATOM 1869 C CA . THR A 1 230 ? 17.441 14.484 -21.375 1.00 95.81 230 THR A CA 1
ATOM 1870 C C . THR A 1 230 ? 18.165 13.555 -22.359 1.00 95.81 230 THR A C 1
ATOM 1872 O O . THR A 1 230 ? 17.912 13.692 -23.559 1.00 95.81 230 THR A O 1
ATOM 1875 N N . PRO A 1 231 ? 18.971 12.564 -21.916 1.00 95.94 231 PRO A N 1
ATOM 1876 C CA . PRO A 1 231 ? 19.626 11.618 -22.825 1.00 95.94 231 PRO A CA 1
ATOM 1877 C C . PRO A 1 231 ? 18.650 10.874 -23.743 1.00 95.94 231 PRO A C 1
ATOM 1879 O O . PRO A 1 231 ? 18.909 10.735 -24.936 1.00 95.94 231 PRO A O 1
ATOM 1882 N N . LEU A 1 232 ? 17.492 10.441 -23.228 1.00 96.44 232 LEU A N 1
ATOM 1883 C CA . LEU A 1 232 ? 16.491 9.733 -24.034 1.00 96.44 232 LEU A CA 1
ATOM 1884 C C . LEU A 1 232 ? 15.840 10.636 -25.095 1.00 96.44 232 LEU A C 1
ATOM 1886 O O . LEU A 1 232 ? 15.565 10.181 -26.208 1.00 96.44 232 LEU A O 1
ATOM 1890 N N . LYS A 1 233 ? 15.601 11.916 -24.780 1.00 96.00 233 LYS A N 1
ATOM 1891 C CA . LYS A 1 233 ? 15.086 12.898 -25.752 1.00 96.00 233 LYS A CA 1
ATOM 1892 C C . LYS A 1 233 ? 16.107 13.216 -26.841 1.00 96.00 233 LYS A C 1
ATOM 1894 O O . LYS A 1 233 ? 15.743 13.306 -28.014 1.00 96.00 233 LYS A O 1
ATOM 1899 N N . GLN A 1 234 ? 17.374 13.359 -26.460 1.00 95.94 234 GLN A N 1
ATOM 1900 C CA . GLN A 1 234 ? 18.461 13.578 -27.407 1.00 95.94 234 GLN A CA 1
ATOM 1901 C C . GLN A 1 234 ? 18.614 12.376 -28.347 1.00 95.94 234 GLN A C 1
ATOM 1903 O O . GLN A 1 234 ? 18.585 12.553 -29.562 1.00 95.94 234 GLN A O 1
ATOM 1908 N N . PHE A 1 235 ? 18.630 11.157 -27.802 1.00 96.62 235 PHE A N 1
ATOM 1909 C CA . PHE A 1 235 ? 18.688 9.919 -28.583 1.00 96.62 235 PHE A CA 1
ATOM 1910 C C . PHE A 1 235 ? 17.550 9.815 -29.611 1.00 96.62 235 PHE A C 1
ATOM 1912 O O . PHE A 1 235 ? 17.772 9.478 -30.772 1.00 96.62 235 PHE A O 1
ATOM 1919 N N . SER A 1 236 ? 16.322 10.139 -29.196 1.00 95.56 236 SER A N 1
ATOM 1920 C CA . SER A 1 236 ? 15.152 10.182 -30.082 1.00 95.56 236 SER A CA 1
ATOM 1921 C C . SER A 1 236 ? 15.356 11.143 -31.262 1.00 95.56 236 SER A C 1
ATOM 1923 O O . SER A 1 236 ? 15.043 10.792 -32.400 1.00 95.56 236 SER A O 1
ATOM 1925 N N . SER A 1 237 ? 15.940 12.316 -31.002 1.00 94.06 237 SER A N 1
ATOM 1926 C CA . SER A 1 237 ? 16.199 13.340 -32.021 1.00 94.06 237 SER A CA 1
ATOM 1927 C C . SER A 1 237 ? 17.300 12.914 -33.001 1.00 94.06 237 SER A C 1
ATOM 1929 O O . SER A 1 237 ? 17.131 13.046 -34.209 1.00 94.06 237 SER A O 1
ATOM 1931 N N . GLU A 1 238 ? 18.400 12.351 -32.496 1.00 94.81 238 GLU A N 1
ATOM 1932 C CA . GLU A 1 238 ? 19.553 11.916 -33.301 1.00 94.81 238 GLU A CA 1
ATOM 1933 C C . GLU A 1 238 ? 19.224 10.729 -34.217 1.00 94.81 238 GLU A C 1
ATOM 1935 O O . GLU A 1 238 ? 19.703 10.656 -35.348 1.00 94.81 238 GLU A O 1
ATOM 1940 N N . HIS A 1 239 ? 18.366 9.814 -33.762 1.00 91.44 239 HIS A N 1
ATOM 1941 C CA . HIS A 1 239 ? 17.993 8.612 -34.510 1.00 91.44 239 HIS A CA 1
ATOM 1942 C C . HIS A 1 239 ? 16.693 8.749 -35.316 1.00 91.44 239 HIS A C 1
ATOM 1944 O O . HIS A 1 239 ? 16.190 7.747 -35.824 1.00 91.44 239 HIS A O 1
ATOM 1950 N N . SER A 1 240 ? 16.146 9.967 -35.451 1.00 89.88 240 SER A N 1
ATOM 1951 C CA . SER A 1 240 ? 14.889 10.237 -36.176 1.00 89.88 240 SER A CA 1
ATOM 1952 C C . SER A 1 240 ? 13.720 9.336 -35.741 1.00 89.88 240 SER A C 1
ATOM 1954 O O . SER A 1 240 ? 12.857 8.977 -36.543 1.00 89.88 240 SER A O 1
ATOM 1956 N N . LEU A 1 241 ? 13.692 8.951 -34.463 1.00 91.62 241 LEU A N 1
ATOM 1957 C CA . LEU A 1 241 ? 12.660 8.102 -33.879 1.00 91.62 241 LEU A CA 1
ATOM 1958 C C . LEU A 1 241 ? 11.782 8.959 -32.980 1.00 91.62 241 LEU A C 1
ATOM 1960 O O . LEU A 1 241 ? 12.280 9.558 -32.032 1.00 91.62 241 LEU A O 1
ATOM 1964 N N . GLU A 1 242 ? 10.477 8.993 -33.233 1.00 95.19 242 GLU A N 1
ATOM 1965 C CA . GLU A 1 242 ? 9.548 9.772 -32.415 1.00 95.19 242 GLU A CA 1
ATOM 1966 C C . GLU A 1 242 ? 9.649 9.381 -30.928 1.00 95.19 242 GLU A C 1
ATOM 1968 O O . GLU A 1 242 ? 9.625 8.197 -30.578 1.00 95.19 242 GLU A O 1
ATOM 1973 N N . TYR A 1 243 ? 9.740 10.371 -30.033 1.00 95.44 243 TYR A N 1
ATOM 1974 C CA . TYR A 1 243 ? 9.952 10.127 -28.603 1.00 95.44 243 TYR A CA 1
ATOM 1975 C C . TYR A 1 243 ? 8.847 9.260 -27.986 1.00 95.44 243 TYR A C 1
ATOM 1977 O O . TYR A 1 243 ? 9.130 8.366 -27.188 1.00 95.44 243 TYR A O 1
ATOM 1985 N N . SER A 1 244 ? 7.587 9.475 -28.380 1.00 94.75 244 SER A N 1
ATOM 1986 C CA . SER A 1 244 ? 6.461 8.676 -27.883 1.00 94.75 244 SER A CA 1
ATOM 1987 C C . SER A 1 244 ? 6.597 7.199 -28.286 1.00 94.75 244 SER A C 1
ATOM 1989 O O . SER A 1 244 ? 6.395 6.300 -27.462 1.00 94.75 244 SER A O 1
ATOM 1991 N N . GLN A 1 245 ? 7.039 6.949 -29.522 1.00 94.75 245 GLN A N 1
ATOM 1992 C CA . GLN A 1 245 ? 7.284 5.618 -30.057 1.00 94.75 245 GLN A CA 1
ATOM 1993 C C . GLN A 1 245 ? 8.481 4.949 -29.368 1.00 94.75 245 GLN A C 1
ATOM 1995 O O . GLN A 1 245 ? 8.373 3.786 -28.976 1.00 94.75 245 GLN A O 1
ATOM 2000 N N . LEU A 1 246 ? 9.579 5.678 -29.129 1.00 96.19 246 LEU A N 1
ATOM 2001 C CA . LEU A 1 246 ? 10.713 5.191 -28.333 1.00 96.19 246 LEU A CA 1
ATOM 2002 C C . LEU A 1 246 ? 10.259 4.749 -26.933 1.00 96.19 246 LEU A C 1
ATOM 2004 O O . LEU A 1 246 ? 10.572 3.638 -26.504 1.00 96.19 246 LEU A O 1
ATOM 2008 N N . MET A 1 247 ? 9.475 5.578 -26.235 1.00 96.62 247 MET A N 1
ATOM 2009 C CA . MET A 1 247 ? 8.962 5.251 -24.899 1.00 96.62 247 MET A CA 1
ATOM 2010 C C . MET A 1 247 ? 8.041 4.023 -24.918 1.00 96.62 247 MET A C 1
ATOM 2012 O O . MET A 1 247 ? 8.106 3.178 -24.025 1.00 96.62 247 MET A O 1
ATOM 2016 N N . LYS A 1 248 ? 7.194 3.875 -25.940 1.00 95.69 248 LYS A N 1
ATOM 2017 C CA . LYS A 1 248 ? 6.310 2.710 -26.097 1.00 95.69 248 LYS A CA 1
ATOM 2018 C C . LYS A 1 248 ? 7.097 1.408 -26.298 1.00 95.69 248 LYS A C 1
ATOM 2020 O O . LYS A 1 248 ? 6.778 0.384 -25.684 1.00 95.69 248 LYS A O 1
ATOM 2025 N N . LEU A 1 249 ? 8.133 1.450 -27.132 1.00 95.81 249 LEU A N 1
ATOM 2026 C CA . LEU A 1 249 ? 8.996 0.302 -27.406 1.00 95.81 249 LEU A CA 1
ATOM 2027 C C . LEU A 1 249 ? 9.829 -0.065 -26.176 1.00 95.81 249 LEU A C 1
ATOM 2029 O O . LEU A 1 249 ? 9.861 -1.235 -25.798 1.00 95.81 249 LEU A O 1
ATOM 2033 N N . LEU A 1 250 ? 10.406 0.926 -25.488 1.00 97.00 250 LEU A N 1
ATOM 2034 C CA . LEU A 1 250 ? 11.129 0.710 -24.234 1.00 97.00 250 LEU A CA 1
ATOM 2035 C C . LEU A 1 250 ? 10.237 0.137 -23.139 1.00 97.00 250 LEU A C 1
ATOM 2037 O O . LEU A 1 250 ? 10.617 -0.846 -22.513 1.00 97.00 250 LEU A O 1
ATOM 2041 N N . ARG A 1 251 ? 9.021 0.663 -22.952 1.00 96.75 251 ARG A N 1
ATOM 2042 C CA . ARG A 1 251 ? 8.046 0.076 -22.021 1.00 96.75 251 ARG A CA 1
ATOM 2043 C C . ARG A 1 251 ? 7.832 -1.406 -22.315 1.00 96.75 251 ARG A C 1
ATOM 2045 O O . ARG A 1 251 ? 7.805 -2.211 -21.388 1.00 96.75 251 ARG A O 1
ATOM 2052 N N . THR A 1 252 ? 7.723 -1.776 -23.589 1.00 95.50 252 THR A N 1
ATOM 2053 C CA . THR A 1 252 ? 7.561 -3.177 -23.995 1.00 95.50 252 THR A CA 1
ATOM 2054 C C . THR A 1 252 ? 8.803 -4.011 -23.662 1.00 95.50 252 THR A C 1
ATOM 2056 O O . THR A 1 252 ? 8.655 -5.074 -23.070 1.00 95.50 252 THR A O 1
ATOM 2059 N N . CYS A 1 253 ? 10.014 -3.518 -23.952 1.00 95.56 253 CYS A N 1
ATOM 2060 C CA . CYS A 1 253 ? 11.272 -4.205 -23.618 1.00 95.56 253 CYS A CA 1
ATOM 2061 C C . CYS A 1 253 ? 11.522 -4.357 -22.117 1.00 95.56 253 CYS A C 1
ATOM 2063 O O . CYS A 1 253 ? 12.169 -5.308 -21.692 1.00 95.56 253 CYS A O 1
ATOM 2065 N N . LEU A 1 254 ? 11.087 -3.382 -21.322 1.00 96.19 254 LEU A N 1
ATOM 2066 C CA . LEU A 1 254 ? 11.354 -3.366 -19.892 1.00 96.19 254 LEU A CA 1
ATOM 2067 C C . LEU A 1 254 ? 10.284 -4.112 -19.121 1.00 96.19 254 LEU A C 1
ATOM 2069 O O . LEU A 1 254 ? 10.622 -4.806 -18.175 1.00 96.19 254 LEU A O 1
ATOM 2073 N N . SER A 1 255 ? 9.016 -3.986 -19.511 1.00 94.56 255 SER A N 1
ATOM 2074 C CA . SER A 1 255 ? 7.901 -4.458 -18.686 1.00 94.56 255 SER A CA 1
ATOM 2075 C C . SER A 1 255 ? 6.954 -5.434 -19.359 1.00 94.56 255 SER A C 1
ATOM 2077 O O . SER A 1 255 ? 6.206 -6.116 -18.672 1.00 94.56 255 SER A O 1
ATOM 2079 N N . GLY A 1 256 ? 6.919 -5.476 -20.691 1.00 92.75 256 GLY A N 1
ATOM 2080 C CA . GLY A 1 256 ? 5.894 -6.233 -21.406 1.00 92.75 256 GLY A CA 1
ATOM 2081 C C . GLY A 1 256 ? 4.481 -5.662 -21.236 1.00 92.75 256 GLY A C 1
ATOM 2082 O O . GLY A 1 256 ? 3.524 -6.210 -21.772 1.00 92.75 256 GLY A O 1
ATOM 2083 N N . LEU A 1 257 ? 4.323 -4.510 -20.581 1.00 91.81 257 LEU A N 1
ATOM 2084 C CA . LEU A 1 257 ? 3.030 -3.868 -20.380 1.00 91.81 257 LEU A CA 1
ATOM 2085 C C . LEU A 1 257 ? 2.662 -2.945 -21.551 1.00 91.81 257 LEU A C 1
ATOM 2087 O O . LEU A 1 257 ? 3.493 -2.570 -22.383 1.00 91.81 257 LEU A O 1
ATOM 2091 N N . LYS A 1 258 ? 1.377 -2.587 -21.635 1.00 89.94 258 LYS A N 1
ATOM 2092 C CA . LYS A 1 258 ? 0.863 -1.544 -22.549 1.00 89.94 258 LYS A CA 1
ATOM 2093 C C . LYS A 1 258 ? 0.848 -0.163 -21.891 1.00 89.94 258 LYS A C 1
ATOM 2095 O O . LYS A 1 258 ? 1.079 0.837 -22.560 1.00 89.94 258 LYS A O 1
ATOM 2100 N N . GLN A 1 259 ? 0.606 -0.134 -20.586 1.00 89.69 259 GLN A N 1
ATOM 2101 C CA . GLN A 1 259 ? 0.464 1.051 -19.742 1.00 89.69 259 GLN A CA 1
ATOM 2102 C C . GLN A 1 259 ? 1.145 0.801 -18.389 1.00 89.69 259 GLN A C 1
ATOM 2104 O O . GLN A 1 259 ? 1.654 -0.294 -18.166 1.00 89.69 259 GLN A O 1
ATOM 2109 N N . GLY A 1 260 ? 1.206 1.811 -17.523 1.00 88.19 260 GLY A N 1
ATOM 2110 C CA . GLY A 1 260 ? 1.873 1.745 -16.217 1.00 88.19 260 GLY A CA 1
ATOM 2111 C C . GLY A 1 260 ? 2.786 2.955 -15.979 1.00 88.19 260 GLY A C 1
ATOM 2112 O O . GLY A 1 260 ? 2.665 3.947 -16.711 1.00 88.19 260 GLY A O 1
ATOM 2113 N N . PRO A 1 261 ? 3.751 2.863 -15.045 1.00 92.06 261 PRO A N 1
ATOM 2114 C CA . PRO A 1 261 ? 4.697 3.940 -14.733 1.00 92.06 261 PRO A CA 1
ATOM 2115 C C . PRO A 1 261 ? 5.422 4.492 -15.965 1.00 92.06 261 PRO A C 1
ATOM 2117 O O . PRO A 1 261 ? 5.471 3.848 -17.019 1.00 92.06 261 PRO A O 1
ATOM 2120 N N . SER A 1 262 ? 5.978 5.697 -15.870 1.00 94.25 262 SER A N 1
ATOM 2121 C CA . SER A 1 262 ? 6.810 6.236 -16.949 1.00 94.25 262 SER A CA 1
ATOM 2122 C C . SER A 1 262 ? 8.045 5.355 -17.175 1.00 94.25 262 SER A C 1
ATOM 2124 O O . SER A 1 262 ? 8.515 4.679 -16.265 1.00 94.25 262 SER A O 1
ATOM 2126 N N . VAL A 1 263 ? 8.591 5.352 -18.395 1.00 96.50 263 VAL A N 1
ATOM 2127 C CA . VAL A 1 263 ? 9.785 4.544 -18.712 1.00 96.50 263 VAL A CA 1
ATOM 2128 C C . VAL A 1 263 ? 10.971 4.936 -17.831 1.00 96.50 263 VAL A C 1
ATOM 2130 O O . VAL A 1 263 ? 11.690 4.054 -17.383 1.00 96.50 263 VAL A O 1
ATOM 2133 N N . GLY A 1 264 ? 11.135 6.227 -17.521 1.00 95.94 264 GLY A N 1
ATOM 2134 C CA . GLY A 1 264 ? 12.162 6.689 -16.585 1.00 95.94 264 GLY A CA 1
ATOM 2135 C C . GLY A 1 264 ? 12.000 6.075 -15.192 1.00 95.94 264 GLY A C 1
ATOM 2136 O O . GLY A 1 264 ? 12.963 5.531 -14.667 1.00 95.94 264 GLY A O 1
ATOM 2137 N N . GLU A 1 265 ? 10.778 6.067 -14.640 1.00 94.94 265 GLU A N 1
ATOM 2138 C CA . GLU A 1 265 ? 10.494 5.390 -13.360 1.00 94.94 265 GLU A CA 1
ATOM 2139 C C . GLU A 1 265 ? 10.741 3.879 -13.445 1.00 94.94 265 GLU A C 1
ATOM 2141 O O . GLU A 1 265 ? 11.264 3.299 -12.502 1.00 94.94 265 GLU A O 1
ATOM 2146 N N . MET A 1 266 ? 10.394 3.233 -14.566 1.00 96.06 266 MET A N 1
ATOM 2147 C CA . MET A 1 266 ? 10.668 1.805 -14.772 1.00 96.06 266 MET A CA 1
ATOM 2148 C C . MET A 1 266 ? 12.172 1.510 -14.795 1.00 96.06 266 MET A C 1
ATOM 2150 O O . MET A 1 266 ? 12.609 0.514 -14.235 1.00 96.06 266 MET A O 1
ATOM 2154 N N . MET A 1 267 ? 12.969 2.351 -15.450 1.00 96.94 267 MET A N 1
ATOM 2155 C CA . MET A 1 267 ? 14.422 2.182 -15.510 1.00 96.94 267 MET A CA 1
ATOM 2156 C C . MET A 1 267 ? 15.059 2.398 -14.135 1.00 96.94 267 MET A C 1
ATOM 2158 O O . MET A 1 267 ? 15.912 1.615 -13.728 1.00 96.94 267 MET A O 1
ATOM 2162 N N . GLU A 1 268 ? 14.602 3.409 -13.398 1.00 96.06 268 GLU A N 1
ATOM 2163 C CA . GLU A 1 268 ? 15.054 3.693 -12.036 1.00 96.06 268 GLU A CA 1
ATOM 2164 C C . GLU A 1 268 ? 14.718 2.549 -11.069 1.00 96.06 268 GLU A C 1
ATOM 2166 O O . GLU A 1 268 ? 15.612 2.053 -10.388 1.00 96.06 268 GLU A O 1
ATOM 2171 N N . ILE A 1 269 ? 13.471 2.054 -11.069 1.00 95.38 269 ILE A N 1
ATOM 2172 C CA . ILE A 1 269 ? 13.063 0.957 -10.176 1.00 95.38 269 ILE A CA 1
ATOM 2173 C C . ILE A 1 269 ? 13.736 -0.370 -10.522 1.00 95.38 269 ILE A C 1
ATOM 2175 O O . ILE A 1 269 ? 13.992 -1.179 -9.640 1.00 95.38 269 ILE A O 1
ATOM 2179 N N . LEU A 1 270 ? 14.042 -0.619 -11.796 1.00 94.81 270 LEU A N 1
ATOM 2180 C CA . LEU A 1 270 ? 14.789 -1.809 -12.206 1.00 94.81 270 LEU A CA 1
ATOM 2181 C C . LEU A 1 270 ? 16.287 -1.681 -11.904 1.00 94.81 270 LEU A C 1
ATOM 2183 O O . LEU A 1 270 ? 16.973 -2.692 -11.765 1.00 94.81 270 LEU A O 1
ATOM 2187 N N . GLY A 1 271 ? 16.806 -0.458 -11.829 1.00 93.88 271 GLY A N 1
ATOM 2188 C CA . GLY A 1 271 ? 18.234 -0.193 -11.794 1.00 93.88 271 GLY A CA 1
ATOM 2189 C C . GLY A 1 271 ? 18.905 -0.368 -13.160 1.00 93.88 271 GLY A C 1
ATOM 2190 O O . GLY A 1 271 ? 18.348 -0.922 -14.120 1.00 93.88 271 GLY A O 1
ATOM 2191 N N . LYS A 1 272 ? 20.140 0.128 -13.251 1.00 94.69 272 LYS A N 1
ATOM 2192 C CA . LYS A 1 272 ? 20.911 0.212 -14.495 1.00 94.69 272 LYS A CA 1
ATOM 2193 C C . LYS A 1 272 ? 21.227 -1.163 -15.074 1.00 94.69 272 LYS A C 1
ATOM 2195 O O . LYS A 1 272 ? 20.986 -1.406 -16.256 1.00 94.69 272 LYS A O 1
ATOM 2200 N N . GLU A 1 273 ? 21.728 -2.067 -14.245 1.00 92.75 273 GLU A N 1
ATOM 2201 C CA . GLU A 1 273 ? 22.190 -3.395 -14.635 1.00 92.75 273 GLU A CA 1
ATOM 2202 C C . GLU A 1 273 ? 21.036 -4.238 -15.189 1.00 92.75 273 GLU A C 1
ATOM 2204 O O . GLU A 1 273 ? 21.133 -4.747 -16.307 1.00 92.75 273 GLU A O 1
ATOM 2209 N N . ASN A 1 274 ? 19.907 -4.321 -14.471 1.00 93.12 274 ASN A N 1
ATOM 2210 C CA . ASN A 1 274 ? 18.736 -5.066 -14.949 1.00 93.12 274 ASN A CA 1
ATOM 2211 C C . ASN A 1 274 ? 18.118 -4.429 -16.189 1.00 93.12 274 ASN A C 1
ATOM 2213 O O . ASN A 1 274 ? 17.685 -5.150 -17.087 1.00 93.12 274 ASN A O 1
ATOM 2217 N N . THR A 1 275 ? 18.073 -3.095 -16.253 1.00 96.56 275 THR A N 1
ATOM 2218 C CA . THR A 1 275 ? 17.588 -2.382 -17.437 1.00 96.56 275 THR A CA 1
ATOM 2219 C C . THR A 1 275 ? 18.414 -2.773 -18.656 1.00 96.56 275 THR A C 1
ATOM 2221 O O . THR A 1 275 ? 17.863 -3.260 -19.641 1.00 96.56 275 THR A O 1
ATOM 2224 N N . ILE A 1 276 ? 19.740 -2.639 -18.579 1.00 96.56 276 ILE A N 1
ATOM 2225 C CA . ILE A 1 276 ? 20.645 -2.991 -19.677 1.00 96.56 276 ILE A CA 1
ATOM 2226 C C . ILE A 1 276 ? 20.518 -4.472 -20.032 1.00 96.56 276 ILE A C 1
ATOM 2228 O O . ILE A 1 276 ? 20.437 -4.798 -21.215 1.00 96.56 276 ILE A O 1
ATOM 2232 N N . GLN A 1 277 ? 20.460 -5.363 -19.039 1.00 94.56 277 GLN A N 1
ATOM 2233 C CA . GLN A 1 277 ? 20.337 -6.794 -19.295 1.00 94.56 277 GLN A CA 1
ATOM 2234 C C . GLN A 1 277 ? 19.033 -7.131 -20.024 1.00 94.56 277 GLN A C 1
ATOM 2236 O O . GLN A 1 277 ? 19.068 -7.854 -21.013 1.00 94.56 277 GLN A O 1
ATOM 2241 N N . ARG A 1 278 ? 17.894 -6.553 -19.619 1.00 95.25 278 ARG A N 1
ATOM 2242 C CA . ARG A 1 278 ? 16.613 -6.742 -20.323 1.00 95.25 278 ARG A CA 1
ATOM 2243 C C . ARG A 1 278 ? 16.691 -6.270 -21.772 1.00 95.25 278 ARG A C 1
ATOM 2245 O O . ARG A 1 278 ? 16.209 -6.958 -22.665 1.00 95.25 278 ARG A O 1
ATOM 2252 N N . LEU A 1 279 ? 17.318 -5.120 -22.025 1.00 96.50 279 LEU A N 1
ATOM 2253 C CA . LEU A 1 279 ? 17.488 -4.618 -23.390 1.00 96.50 279 LEU A CA 1
ATOM 2254 C C . LEU A 1 279 ? 18.411 -5.518 -24.230 1.00 96.50 279 LEU A C 1
ATOM 2256 O O . LEU A 1 279 ? 18.128 -5.730 -25.410 1.00 96.50 279 LEU A O 1
ATOM 2260 N N . ARG A 1 280 ? 19.476 -6.070 -23.634 1.00 94.94 280 ARG A N 1
ATOM 2261 C CA . ARG A 1 280 ? 20.373 -7.035 -24.293 1.00 94.94 280 ARG A CA 1
ATOM 2262 C C . ARG A 1 280 ? 19.656 -8.329 -24.648 1.00 94.94 280 ARG A C 1
ATOM 2264 O O . ARG A 1 280 ? 19.724 -8.731 -25.802 1.00 94.94 280 ARG A O 1
ATOM 2271 N N . ASP A 1 281 ? 18.895 -8.906 -23.721 1.00 92.50 281 ASP A N 1
ATOM 2272 C CA . ASP A 1 281 ? 18.130 -10.134 -23.972 1.00 92.50 281 ASP A CA 1
ATOM 2273 C C . ASP A 1 281 ? 17.166 -9.956 -25.161 1.00 92.50 281 ASP A C 1
ATOM 2275 O O . ASP A 1 281 ? 17.031 -10.830 -26.019 1.00 92.50 281 ASP A O 1
ATOM 2279 N N . VAL A 1 282 ? 16.523 -8.784 -25.256 1.00 93.12 282 VAL A N 1
ATOM 2280 C CA . VAL A 1 282 ? 15.643 -8.441 -26.383 1.00 93.12 282 VAL A CA 1
ATOM 2281 C C . VAL A 1 282 ? 16.418 -8.359 -27.701 1.00 93.12 282 VAL A C 1
ATOM 2283 O O . VAL A 1 282 ? 15.870 -8.734 -28.739 1.00 93.12 282 VAL A O 1
ATOM 2286 N N . LEU A 1 283 ? 17.653 -7.856 -27.684 1.00 90.44 283 LEU A N 1
ATOM 2287 C CA . LEU A 1 283 ? 18.509 -7.746 -28.865 1.00 90.44 283 LEU A CA 1
ATOM 2288 C C . LEU A 1 283 ? 19.044 -9.122 -29.309 1.00 90.44 283 LEU A C 1
ATOM 2290 O O . LEU A 1 283 ? 18.966 -9.451 -30.493 1.00 90.44 283 LEU A O 1
ATOM 2294 N N . GLU A 1 284 ? 19.513 -9.948 -28.372 1.00 86.38 284 GLU A N 1
ATOM 2295 C CA . GLU A 1 284 ? 20.055 -11.293 -28.622 1.00 86.38 284 GLU A CA 1
ATOM 2296 C C . GLU A 1 284 ? 18.993 -12.255 -29.168 1.00 86.38 284 GLU A C 1
ATOM 2298 O O . GLU A 1 284 ? 19.211 -12.920 -30.184 1.00 86.38 284 GLU A O 1
ATOM 2303 N N . HIS A 1 285 ? 17.793 -12.259 -28.573 1.00 79.00 285 HIS A N 1
ATOM 2304 C CA . HIS A 1 285 ? 16.670 -13.088 -29.034 1.00 79.00 285 HIS A CA 1
ATOM 2305 C C . HIS A 1 285 ? 16.281 -12.813 -30.497 1.00 79.00 285 HIS A C 1
ATOM 2307 O O . HIS A 1 285 ? 15.732 -13.676 -31.183 1.00 79.00 285 HIS A O 1
ATOM 2313 N N . ARG A 1 286 ? 16.573 -11.610 -31.008 1.00 72.00 286 ARG A N 1
ATOM 2314 C CA . ARG A 1 286 ? 16.314 -11.231 -32.408 1.00 72.00 286 ARG A CA 1
ATOM 2315 C C . ARG A 1 286 ? 17.417 -11.687 -33.342 1.00 72.00 286 ARG A C 1
ATOM 2317 O O . ARG A 1 286 ? 17.109 -12.202 -34.413 1.00 72.00 286 ARG A O 1
ATOM 2324 N N . GLN A 1 287 ? 18.677 -11.529 -32.941 1.00 66.38 287 GLN A N 1
ATOM 2325 C CA . GLN A 1 287 ? 19.818 -11.979 -33.739 1.00 66.38 287 GLN A CA 1
ATOM 2326 C C . GLN A 1 287 ? 19.778 -13.502 -33.955 1.00 66.38 287 GLN A C 1
ATOM 2328 O O . GLN A 1 287 ? 20.050 -13.965 -35.063 1.00 66.38 287 GLN A O 1
ATOM 2333 N N . GLY A 1 288 ? 19.324 -14.270 -32.956 1.00 60.91 288 GLY A N 1
ATOM 2334 C CA . GLY A 1 288 ? 19.100 -15.719 -33.075 1.00 60.91 288 GLY A CA 1
ATOM 2335 C C . GLY A 1 288 ? 17.914 -16.130 -33.966 1.00 60.91 288 GLY A C 1
ATOM 2336 O O . GLY A 1 288 ? 17.920 -17.222 -34.529 1.00 60.91 288 GLY A O 1
ATOM 2337 N N . LYS A 1 289 ? 16.898 -15.270 -34.139 1.00 57.44 289 LYS A N 1
ATOM 2338 C CA . LYS A 1 289 ? 15.757 -15.530 -35.043 1.00 57.44 289 LYS A CA 1
ATOM 2339 C C . LYS A 1 289 ? 16.020 -15.110 -36.490 1.00 57.44 289 LYS A C 1
ATOM 2341 O O . LYS A 1 289 ? 15.584 -15.798 -37.403 1.00 57.44 289 LYS A O 1
ATOM 2346 N N . ALA A 1 290 ? 16.750 -14.016 -36.709 1.00 54.22 290 ALA A N 1
ATOM 2347 C CA . ALA A 1 290 ? 17.125 -13.570 -38.054 1.00 54.22 290 ALA A CA 1
ATOM 2348 C C . ALA A 1 290 ? 18.114 -14.535 -38.738 1.00 54.22 290 ALA A C 1
ATOM 2350 O O . ALA A 1 290 ? 18.091 -14.693 -39.956 1.00 54.22 290 ALA A O 1
ATOM 2351 N N . SER A 1 291 ? 18.961 -15.209 -37.954 1.00 48.22 291 SER A N 1
ATOM 2352 C CA . SER A 1 291 ? 19.905 -16.222 -38.443 1.00 48.22 291 SER A CA 1
ATOM 2353 C C . SER A 1 291 ? 19.245 -17.573 -38.752 1.00 48.22 291 SER A C 1
ATOM 2355 O O . SER A 1 291 ? 19.717 -18.273 -39.642 1.00 48.22 291 SER A O 1
ATOM 2357 N N . SER A 1 292 ? 18.131 -17.927 -38.096 1.00 48.88 292 SER A N 1
ATOM 2358 C CA . SER A 1 292 ? 17.369 -19.149 -38.404 1.00 48.88 292 SER A CA 1
ATOM 2359 C C . SER A 1 292 ? 16.368 -18.983 -39.553 1.00 48.88 292 SER A C 1
ATOM 2361 O O . SER A 1 292 ? 16.138 -19.941 -40.283 1.00 48.88 292 SER A O 1
ATOM 2363 N N . SER A 1 293 ? 15.823 -17.780 -39.780 1.00 45.53 293 SER A N 1
ATOM 2364 C CA . SER A 1 293 ? 14.948 -17.498 -40.932 1.00 45.53 293 SER A CA 1
ATOM 2365 C C . SER A 1 293 ? 15.694 -17.293 -42.254 1.00 45.53 293 SER A C 1
ATOM 2367 O O . SER A 1 293 ? 15.072 -17.341 -43.305 1.00 45.53 293 SER A O 1
ATOM 2369 N N . ALA A 1 294 ? 17.002 -17.021 -42.216 1.00 44.00 294 ALA A N 1
ATOM 2370 C CA . ALA A 1 294 ? 17.846 -16.891 -43.409 1.00 44.00 294 ALA A CA 1
ATOM 2371 C C . ALA A 1 294 ? 18.453 -18.231 -43.877 1.00 44.00 294 ALA A C 1
ATOM 2373 O O . ALA A 1 294 ? 19.107 -18.277 -44.916 1.00 44.00 294 ALA A O 1
ATOM 2374 N N . ALA A 1 295 ? 18.266 -19.304 -43.099 1.00 44.62 295 ALA A N 1
ATOM 2375 C CA . ALA A 1 295 ? 18.820 -20.635 -43.348 1.00 44.62 295 ALA A CA 1
ATOM 2376 C C . ALA A 1 295 ? 17.771 -21.672 -43.810 1.00 44.62 295 ALA A C 1
ATOM 2378 O O . ALA A 1 295 ? 18.107 -22.850 -43.929 1.00 44.62 295 ALA A O 1
ATOM 2379 N N . GLY A 1 296 ? 16.522 -21.255 -44.051 1.00 35.69 296 GLY A N 1
ATOM 2380 C CA . GLY A 1 296 ? 15.432 -22.081 -44.589 1.00 35.69 296 GLY A CA 1
ATOM 2381 C C . GLY A 1 296 ? 14.822 -21.442 -45.824 1.00 35.69 296 GLY A C 1
ATOM 2382 O O . GLY A 1 296 ? 14.368 -22.212 -46.695 1.00 35.69 296 GLY A O 1
#

Organism: NCBI:txid428564

pLDDT: mean 88.46, std 11.93, range [35.69, 98.31]

Sequence (296 aa):
MNISHVLRGVEWQISTTKHILIYKAFGWNPPKFAHLPLLLNLNGTKLSKRQGDMSVEAIREGELFPNALVNFVTNFGGGFHDHQRTTTLHMYTMRDLIEKFDLSLVNENSCKVDPSHMKEFNRAELKRLMSSGTEEEVNGLVEMLRQHIVNKFPDRTLQIDNNYLKFVLDWSTDRIFKLEDLVDKEFSFIWVKPSSEDLARHPAESYAFLSNLIPLLISQSTFTRDSLATPLKQFSSEHSLEYSQLMKLLRTCLSGLKQGPSVGEMMEILGKENTIQRLRDVLEHRQGKASSSAAG

Secondary structure (DSSP, 8-state):
----EEEEEGGGHHHHHHHHHHHHHTTPPPPEEEEEPPEE-TTSSBP-TTSSS-SHHHHHTTSS-HHHHHHHHHTSSB--S-----SS-PPPPHHHHHHH--GGGB-SS-EE--GGGHHHHHHHHHHHHHHH--HHHHHHHHHHHHHHHHHHSTTS-----HHHHHHHHHHHTTT-SSGGGGGSTTTGGGTSPPPHHHHTTS-GGGGTTHHHHHHHHHH-S--SHHHHHHHHHHHHHHTT--HHHHHHHHHHHHH--SSSS-HHHHHHHHHHHHHHHHHHHHHHHHHHHHHHHT--